Protein AF-0000000068949531 (afdb_homodimer)

InterPro domains:
  IPR007339 Inner membrane protein RclC-like [PF04224] (19-156)
  IPR007339 Inner membrane protein RclC-like [PTHR40106] (13-151)
  IPR016865 Inner membrane protein RclC [PIRSF028065] (22-157)

pLDDT: mean 91.69, std 16.54, range [30.56, 98.94]

Secondary structure (DSSP, 8-state):
---THHHHHHHHHHHHHHHHHHHHHHHHHHHHHHHHHTTSHHHHHHHHHHHHT-TTTHHHHHHHHHHHHHHHHHHHHHHHHHHHHHHTT-HHHHHHHHHHHHHHHHHHHHHHHHSTTSB-GGGTSTTSB-IIIIIHHHTHHHHHHHHHHHHHHHHHHHHHHH-/---THHHHHHHHHHHHHHHHHHHHHHHHHHHHHHHHHTTSHHHHHHHHHHHHT-TTTHHHHHHHHHHHHHHHHHHHHHHHHHHHHHHTT-HHHHHHHHHHHHHHHHHHHHHHHHSTTSB-GGGTSTTSB-IIIIIHHHTHHHHHHHHHHHHHHHHHHHHHHH-

Structure (mmCIF, N/CA/C/O backbone):
data_AF-0000000068949531-model_v1
#
loop_
_entity.id
_entity.type
_entity.pdbx_description
1 polymer 'DUF417 family protein'
#
loop_
_atom_site.group_PDB
_atom_site.id
_atom_site.type_symbol
_atom_site.label_atom_id
_atom_site.label_alt_id
_atom_site.label_comp_id
_atom_site.label_asym_id
_atom_site.label_entity_id
_atom_site.label_seq_id
_atom_site.pdbx_PDB_ins_code
_atom_site.Cartn_x
_atom_site.Cartn_y
_atom_site.Cartn_z
_atom_site.occupancy
_atom_site.B_iso_or_equiv
_atom_site.auth_seq_id
_atom_site.auth_comp_id
_atom_site.auth_asym_id
_atom_site.auth_atom_id
_atom_site.pdbx_PDB_model_num
ATOM 1 N N . MET A 1 1 ? -1.531 33.75 36.688 1 30.56 1 MET A N 1
ATOM 2 C CA . MET A 1 1 ? -2.49 33.438 35.625 1 30.56 1 MET A CA 1
ATOM 3 C C . MET A 1 1 ? -1.773 32.969 34.375 1 30.56 1 MET A C 1
ATOM 5 O O . MET A 1 1 ? -1.219 33.781 33.625 1 30.56 1 MET A O 1
ATOM 9 N N . GLN A 1 2 ? -1.019 31.828 34.406 1 44.47 2 GLN A N 1
ATOM 10 C CA . GLN A 1 2 ? -0.162 31.25 33.375 1 44.47 2 GLN A CA 1
ATOM 11 C C . GLN A 1 2 ? -0.951 30.969 32.125 1 44.47 2 GLN A C 1
ATOM 13 O O . GLN A 1 2 ? -2.082 30.484 32.188 1 44.47 2 GLN A O 1
ATOM 18 N N . PRO A 1 3 ? -0.58 31.734 31.016 1 42.66 3 PRO A N 1
ATOM 19 C CA . PRO A 1 3 ? -1.322 31.719 29.75 1 42.66 3 PRO A CA 1
ATOM 20 C C . PRO A 1 3 ? -1.583 30.297 29.25 1 42.66 3 PRO A C 1
ATOM 22 O O . PRO A 1 3 ? -0.706 29.438 29.328 1 42.66 3 PRO A O 1
ATOM 25 N N . ILE A 1 4 ? -2.807 29.781 29.25 1 45.91 4 ILE A N 1
ATOM 26 C CA . ILE A 1 4 ? -3.426 28.562 28.734 1 45.91 4 ILE A CA 1
ATOM 27 C C . ILE A 1 4 ? -3.033 28.344 27.281 1 45.91 4 ILE A C 1
ATOM 29 O O . ILE A 1 4 ? -3.385 27.328 26.688 1 45.91 4 ILE A O 1
ATOM 33 N N . THR A 1 5 ? -2.457 29.344 26.688 1 44.16 5 THR A N 1
ATOM 34 C CA . THR A 1 5 ? -2.303 29.266 25.234 1 44.16 5 THR A CA 1
ATOM 35 C C . THR A 1 5 ? -1.19 28.281 24.859 1 44.16 5 THR A C 1
ATOM 37 O O . THR A 1 5 ? -1.105 27.844 23.719 1 44.16 5 THR A O 1
ATOM 40 N N . SER A 1 6 ? -0.199 28.156 25.719 1 43.31 6 SER A N 1
ATOM 41 C CA . SER A 1 6 ? 0.976 27.438 25.234 1 43.31 6 SER A CA 1
ATOM 42 C C . SER A 1 6 ? 0.67 25.953 25.031 1 43.31 6 SER A C 1
ATOM 44 O O . SER A 1 6 ? 1.48 25.234 24.453 1 43.31 6 SER A O 1
ATOM 46 N N . PHE A 1 7 ? -0.322 25.438 25.734 1 43.09 7 PHE A N 1
ATOM 47 C CA . PHE A 1 7 ? -0.488 24 25.656 1 43.09 7 PHE A CA 1
ATOM 48 C C . PHE A 1 7 ? -1.041 23.578 24.297 1 43.09 7 PHE A C 1
ATOM 50 O O . PHE A 1 7 ? -0.776 22.484 23.828 1 43.09 7 PHE A O 1
ATOM 57 N N . ALA A 1 8 ? -1.863 24.359 23.781 1 44.59 8 ALA A N 1
ATOM 58 C CA . ALA A 1 8 ? -2.547 23.984 22.547 1 44.59 8 ALA A CA 1
ATOM 59 C C . ALA A 1 8 ? -1.573 23.938 21.375 1 44.59 8 ALA A C 1
ATOM 61 O O . ALA A 1 8 ? -1.688 23.078 20.5 1 44.59 8 ALA A O 1
ATOM 62 N N . ILE A 1 9 ? -0.585 24.797 21.312 1 45.81 9 ILE A N 1
ATOM 63 C CA . ILE A 1 9 ? 0.321 24.875 20.172 1 45.81 9 ILE A CA 1
ATOM 64 C C . ILE A 1 9 ? 1.239 23.656 20.156 1 45.81 9 ILE A C 1
ATOM 66 O O . ILE A 1 9 ? 1.486 23.062 19.109 1 45.81 9 ILE A O 1
ATOM 70 N N . THR A 1 10 ? 1.701 23.25 21.328 1 44.59 10 THR A N 1
ATOM 71 C CA . THR A 1 10 ? 2.674 22.156 21.406 1 44.59 10 THR A CA 1
ATOM 72 C C . THR A 1 10 ? 2.049 20.844 20.953 1 44.59 10 THR A C 1
ATOM 74 O O . THR A 1 10 ? 2.703 20.031 20.297 1 44.59 10 THR A O 1
ATOM 77 N N . ARG A 1 11 ? 0.743 20.641 21.312 1 44.22 11 ARG A N 1
ATOM 78 C CA . ARG A 1 11 ? 0.124 19.359 21.016 1 44.22 11 ARG A CA 1
ATOM 79 C C . ARG A 1 11 ? -0.098 19.188 19.516 1 44.22 11 ARG A C 1
ATOM 81 O O . ARG A 1 11 ? -0.082 18.062 19 1 44.22 11 ARG A O 1
ATOM 88 N N . THR A 1 12 ? -0.365 20.25 18.828 1 44.09 12 THR A N 1
ATOM 89 C CA . THR A 1 12 ? -0.547 20.219 17.391 1 44.09 12 THR A CA 1
ATOM 90 C C . THR A 1 12 ? 0.75 19.812 16.688 1 44.09 12 THR A C 1
ATOM 92 O O . THR A 1 12 ? 0.725 19.078 15.703 1 44.09 12 THR A O 1
ATOM 95 N N . SER A 1 13 ? 1.862 20.422 17.172 1 44.25 13 SER A N 1
ATOM 96 C CA . SER A 1 13 ? 3.172 20.156 16.578 1 44.25 13 SER A CA 1
ATOM 97 C C . SER A 1 13 ? 3.576 18.688 16.781 1 44.25 13 SER A C 1
ATOM 99 O O . SER A 1 13 ? 4.152 18.078 15.883 1 44.25 13 SER A O 1
ATOM 101 N N . GLU A 1 14 ? 3.32 18.188 18.016 1 44.69 14 GLU A N 1
ATOM 102 C CA . GLU A 1 14 ? 3.734 16.828 18.328 1 44.69 14 GLU A CA 1
ATOM 103 C C . GLU A 1 14 ? 2.93 15.812 17.516 1 44.69 14 GLU A C 1
ATOM 105 O O . GLU A 1 14 ? 3.461 14.773 17.109 1 44.69 14 GLU A O 1
ATOM 110 N N . ALA A 1 15 ? 1.62 16.109 17.469 1 45.94 15 ALA A N 1
ATOM 111 C CA . ALA A 1 15 ? 0.714 15.219 16.75 1 45.94 15 ALA A CA 1
ATOM 112 C C . ALA A 1 15 ? 1.06 15.156 15.273 1 45.94 15 ALA A C 1
ATOM 114 O O . ALA A 1 15 ? 1.015 14.086 14.656 1 45.94 15 ALA A O 1
ATOM 115 N N . ILE A 1 16 ? 1.338 16.391 14.57 1 48.62 16 ILE A N 1
ATOM 116 C CA . ILE A 1 16 ? 1.747 16.469 13.172 1 48.62 16 ILE A CA 1
ATOM 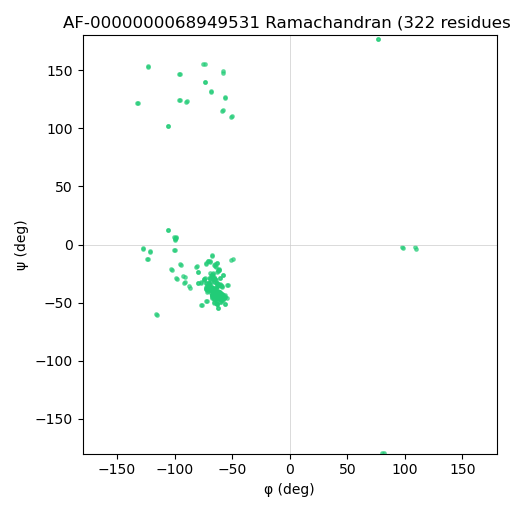117 C C . ILE A 1 16 ? 2.979 15.602 12.938 1 48.62 16 ILE A C 1
ATOM 119 O O . ILE A 1 16 ? 3.029 14.836 11.977 1 48.62 16 ILE A O 1
ATOM 123 N N . ASN A 1 17 ? 3.848 15.578 14 1 58.38 17 ASN A N 1
ATOM 124 C CA . ASN A 1 17 ? 5.113 14.859 13.914 1 58.38 17 ASN A CA 1
ATOM 125 C C . ASN A 1 17 ? 4.902 13.344 13.961 1 58.38 17 ASN A C 1
ATOM 127 O O . ASN A 1 17 ? 5.582 12.602 13.25 1 58.38 17 ASN A O 1
ATOM 131 N N . ASN A 1 18 ? 3.672 12.984 14.438 1 73.88 18 ASN A N 1
ATOM 132 C CA . ASN A 1 18 ? 3.525 11.555 14.68 1 73.88 18 ASN A CA 1
ATOM 133 C C . ASN A 1 18 ? 2.984 10.828 13.453 1 73.88 18 ASN A C 1
ATOM 135 O O . ASN A 1 18 ? 3.457 9.742 13.109 1 73.88 18 ASN A O 1
ATOM 139 N N . HIS A 1 19 ? 2.107 11.547 12.656 1 79.31 19 HIS A N 1
ATOM 140 C CA . HIS A 1 19 ? 1.538 10.844 11.508 1 79.31 19 HIS A CA 1
ATOM 141 C C . HIS A 1 19 ? 2.541 10.75 10.367 1 79.31 19 HIS A C 1
ATOM 143 O O . HIS A 1 19 ? 2.607 9.734 9.672 1 79.31 19 HIS A O 1
ATOM 149 N N . GLU A 1 20 ? 3.375 11.781 10.266 1 88.75 20 GLU A N 1
ATOM 150 C CA . GLU A 1 20 ? 4.453 11.742 9.281 1 88.75 20 GLU A CA 1
ATOM 151 C C . GLU A 1 20 ? 5.449 10.625 9.586 1 88.75 20 GLU A C 1
ATOM 153 O O . GLU A 1 20 ? 5.969 9.984 8.68 1 88.75 20 GLU A O 1
ATOM 158 N N . ALA A 1 21 ? 5.605 10.523 10.859 1 95.19 21 ALA A N 1
ATOM 159 C CA . ALA A 1 21 ? 6.535 9.477 11.273 1 95.19 21 ALA A CA 1
ATOM 160 C C . ALA A 1 21 ? 6.012 8.094 10.906 1 95.19 21 ALA A C 1
ATOM 162 O O . ALA A 1 21 ? 6.77 7.238 10.453 1 95.19 21 ALA A O 1
ATOM 163 N N . LEU A 1 22 ? 4.742 7.902 11.086 1 96.44 22 LEU A N 1
ATOM 164 C CA . LEU A 1 22 ? 4.156 6.605 10.758 1 96.44 22 LEU A CA 1
ATOM 165 C C . LEU A 1 22 ? 4.277 6.316 9.266 1 96.44 22 LEU A C 1
ATOM 167 O O . LEU A 1 22 ? 4.609 5.195 8.867 1 96.44 22 LEU A O 1
ATOM 171 N N . LEU A 1 23 ? 3.953 7.293 8.445 1 98.25 23 LEU A N 1
ATOM 172 C CA . LEU A 1 23 ? 4.078 7.121 7 1 98.25 23 LEU A CA 1
ATOM 173 C C . LEU A 1 23 ? 5.527 6.852 6.605 1 98.25 23 LEU A C 1
ATOM 175 O O . LEU A 1 23 ? 5.809 5.922 5.848 1 98.25 23 LEU A O 1
ATOM 179 N N . ARG A 1 24 ? 6.445 7.613 7.191 1 98.56 24 ARG A N 1
ATOM 180 C CA . ARG A 1 24 ? 7.859 7.5 6.848 1 98.56 24 ARG A CA 1
ATOM 181 C C . ARG A 1 24 ? 8.398 6.117 7.195 1 98.56 24 ARG A C 1
ATOM 183 O O . ARG A 1 24 ? 8.984 5.441 6.348 1 98.56 24 ARG A O 1
ATOM 190 N N . TRP A 1 25 ? 8.188 5.672 8.375 1 98.75 25 TRP A N 1
ATOM 191 C CA . TRP A 1 25 ? 8.82 4.438 8.828 1 98.75 25 TRP A CA 1
ATOM 192 C C . TRP A 1 25 ? 8.18 3.221 8.172 1 98.75 25 TRP A C 1
ATOM 194 O O . TRP A 1 25 ? 8.844 2.215 7.922 1 98.75 25 TRP A O 1
ATOM 204 N N . SER A 1 26 ? 6.844 3.281 7.895 1 98.88 26 SER A N 1
ATOM 205 C CA . SER A 1 26 ? 6.234 2.189 7.145 1 98.88 26 SER A CA 1
ATOM 206 C C . SER A 1 26 ? 6.84 2.074 5.75 1 98.88 26 SER A C 1
ATOM 208 O O . SER A 1 26 ? 7.098 0.969 5.266 1 98.88 26 SER A O 1
ATOM 210 N N . LEU A 1 27 ? 7.09 3.195 5.102 1 98.94 27 LEU A N 1
ATOM 211 C CA . LEU A 1 27 ? 7.723 3.18 3.787 1 98.94 27 LEU A CA 1
ATOM 212 C C . LEU A 1 27 ? 9.156 2.66 3.879 1 98.94 27 LEU A C 1
ATOM 214 O O . LEU A 1 27 ? 9.602 1.902 3.014 1 98.94 27 LEU A O 1
ATOM 218 N N . VAL A 1 28 ? 9.859 3.047 4.934 1 98.94 28 VAL A N 1
ATOM 219 C CA . VAL A 1 28 ? 11.227 2.574 5.125 1 98.94 28 VAL A CA 1
ATOM 220 C C . VAL A 1 28 ? 11.234 1.05 5.215 1 98.94 28 VAL A C 1
ATOM 222 O O . VAL A 1 28 ? 12.055 0.389 4.57 1 98.94 28 VAL A O 1
ATOM 225 N N . VAL A 1 29 ? 10.312 0.506 5.961 1 98.94 29 VAL A N 1
ATOM 226 C CA . VAL A 1 29 ? 10.242 -0.941 6.137 1 98.94 29 VAL A CA 1
ATOM 227 C C . VAL A 1 29 ? 9.992 -1.616 4.793 1 98.94 29 VAL A C 1
ATOM 229 O O . VAL A 1 29 ? 10.664 -2.588 4.441 1 98.94 29 VAL A O 1
ATOM 232 N N . VAL A 1 30 ? 9.078 -1.1 4.008 1 98.94 30 VAL A N 1
ATOM 233 C CA . VAL A 1 30 ? 8.719 -1.691 2.721 1 98.94 30 VAL A CA 1
ATOM 234 C C . VAL A 1 30 ? 9.914 -1.615 1.771 1 98.94 30 VAL A C 1
ATOM 236 O O . VAL A 1 30 ? 10.273 -2.607 1.131 1 98.94 30 VAL A O 1
ATOM 239 N N . PHE A 1 31 ? 10.562 -0.467 1.731 1 98.94 31 PHE A N 1
ATOM 240 C CA . PHE A 1 31 ? 11.68 -0.292 0.811 1 98.94 31 PHE A CA 1
ATOM 241 C C . PHE A 1 31 ? 12.859 -1.176 1.211 1 98.94 31 PHE A C 1
ATOM 243 O O . PHE A 1 31 ? 13.555 -1.714 0.351 1 98.94 31 PHE A O 1
ATOM 250 N N . LEU A 1 32 ? 13.109 -1.332 2.51 1 98.88 32 LEU A N 1
ATOM 251 C CA . LEU A 1 32 ? 14.195 -2.197 2.963 1 98.88 32 LEU A CA 1
ATOM 252 C C . LEU A 1 32 ? 13.93 -3.646 2.564 1 98.88 32 LEU A C 1
ATOM 254 O O . LEU A 1 32 ? 14.828 -4.32 2.045 1 98.88 32 LEU A O 1
ATOM 258 N N . TRP A 1 33 ? 12.742 -4 2.795 1 98.88 33 TRP A N 1
ATOM 259 C CA . TRP A 1 33 ? 12.414 -5.402 2.562 1 98.88 33 TRP A CA 1
ATOM 260 C C . TRP A 1 33 ? 12.359 -5.711 1.07 1 98.88 33 TRP A C 1
ATOM 262 O O . TRP A 1 33 ? 12.953 -6.691 0.611 1 98.88 33 TRP A O 1
ATOM 272 N N . PHE A 1 34 ? 11.641 -4.855 0.313 1 98.81 34 PHE A N 1
ATOM 273 C CA . PHE A 1 34 ? 11.539 -5.039 -1.131 1 98.81 34 PHE A CA 1
ATOM 274 C C . PHE A 1 34 ? 12.914 -4.914 -1.785 1 98.81 34 PHE A C 1
ATOM 276 O O . PHE A 1 34 ? 13.258 -5.699 -2.672 1 98.81 34 PHE A O 1
ATOM 283 N N . GLY A 1 35 ? 13.664 -3.939 -1.352 1 98.81 35 GLY A N 1
ATOM 284 C CA . GLY A 1 35 ? 15.008 -3.77 -1.883 1 98.81 35 GLY A CA 1
ATOM 285 C C . GLY A 1 35 ? 15.914 -4.957 -1.604 1 98.81 35 GLY A C 1
ATOM 286 O O . GLY A 1 35 ? 16.672 -5.379 -2.477 1 98.81 35 GLY A O 1
ATOM 287 N N . GLY A 1 36 ? 15.828 -5.449 -0.366 1 98.69 36 GLY A N 1
ATOM 288 C CA . GLY A 1 36 ? 16.609 -6.633 -0.03 1 98.69 36 GLY A CA 1
ATOM 289 C C . GLY A 1 36 ? 16.25 -7.84 -0.8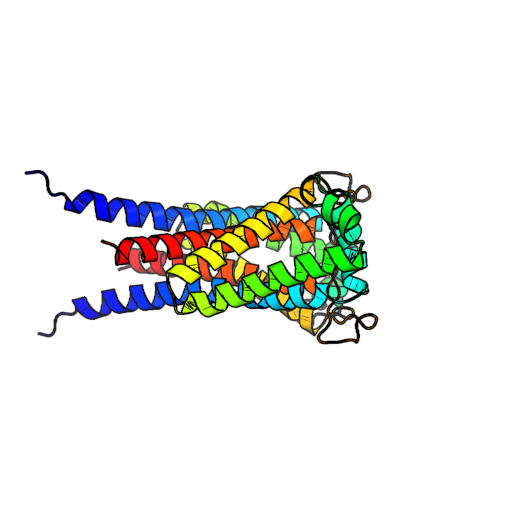75 1 98.69 36 GLY A C 1
ATOM 290 O O . GLY A 1 36 ? 17.125 -8.578 -1.325 1 98.69 36 GLY A O 1
ATOM 291 N N . MET A 1 37 ? 14.992 -8.055 -1.128 1 98.81 37 MET A N 1
ATOM 292 C CA . MET A 1 37 ? 14.531 -9.203 -1.902 1 98.81 37 MET A CA 1
ATOM 293 C C . MET A 1 37 ? 15.07 -9.156 -3.328 1 98.81 37 MET A C 1
ATOM 295 O O . MET A 1 37 ? 15.156 -10.18 -3.998 1 98.81 37 MET A O 1
ATOM 299 N N . LYS A 1 38 ? 15.43 -7.938 -3.809 1 98.75 38 LYS A N 1
ATOM 300 C CA . LYS A 1 38 ? 15.852 -7.758 -5.195 1 98.75 38 LYS A CA 1
ATOM 301 C C . LYS A 1 38 ? 17.188 -8.461 -5.457 1 98.75 38 LYS A C 1
ATOM 303 O O . LYS A 1 38 ? 17.578 -8.648 -6.609 1 98.75 38 LYS A O 1
ATOM 308 N N . PHE A 1 39 ? 17.812 -8.914 -4.422 1 98.69 39 PHE A N 1
ATOM 309 C CA . PHE A 1 39 ? 19.109 -9.555 -4.602 1 98.69 39 PHE A CA 1
ATOM 310 C C . PHE A 1 39 ? 18.969 -11.07 -4.594 1 98.69 39 PHE A C 1
ATOM 312 O O . PHE A 1 39 ? 19.969 -11.789 -4.676 1 98.69 39 PHE A O 1
ATOM 319 N N . THR A 1 40 ? 17.719 -11.586 -4.523 1 98.56 40 THR A N 1
ATOM 320 C CA . THR A 1 40 ? 17.453 -13.016 -4.633 1 98.56 40 THR A CA 1
ATOM 321 C C . THR A 1 40 ? 17.078 -13.391 -6.062 1 98.56 40 THR A C 1
ATOM 323 O O . THR A 1 40 ? 16.469 -12.594 -6.777 1 98.56 40 THR A O 1
ATOM 326 N N . GLY A 1 41 ? 17.469 -14.609 -6.492 1 98.44 41 GLY A N 1
ATOM 327 C CA . GLY A 1 41 ? 17.031 -15.117 -7.789 1 98.44 41 GLY A CA 1
ATOM 328 C C . GLY A 1 41 ? 15.523 -15.203 -7.926 1 98.44 41 GLY A C 1
ATOM 329 O O . GLY A 1 41 ? 14.977 -14.898 -8.984 1 98.44 41 GLY A O 1
ATOM 330 N N . TYR A 1 42 ? 14.906 -15.531 -6.863 1 98.56 42 TYR A N 1
ATOM 331 C CA . TYR A 1 42 ? 13.445 -15.617 -6.801 1 98.56 42 TYR A CA 1
ATOM 332 C C . TYR A 1 42 ? 12.805 -14.305 -7.219 1 98.56 42 TYR A C 1
ATOM 334 O O . TYR A 1 42 ? 11.945 -14.273 -8.102 1 98.56 42 TYR A O 1
ATOM 342 N N . GLU A 1 43 ? 13.305 -13.234 -6.555 1 98.69 43 GLU A N 1
ATOM 343 C CA . GLU A 1 43 ? 12.703 -11.93 -6.82 1 98.69 43 GLU A CA 1
ATOM 344 C C . GLU A 1 43 ? 13.094 -11.414 -8.203 1 98.69 43 GLU A C 1
ATOM 346 O O . GLU A 1 43 ? 12.266 -10.836 -8.906 1 98.69 43 GLU A O 1
ATOM 351 N N . ALA A 1 44 ? 14.312 -11.656 -8.586 1 98.75 44 ALA A N 1
ATOM 352 C CA . ALA A 1 44 ? 14.766 -11.211 -9.906 1 98.75 44 ALA A CA 1
ATOM 353 C C . ALA A 1 44 ? 13.883 -11.789 -11.008 1 98.75 44 ALA A C 1
ATOM 355 O O . ALA A 1 44 ? 13.414 -11.055 -11.883 1 98.75 44 ALA A O 1
ATOM 356 N N . HIS A 1 45 ? 13.609 -13.047 -10.922 1 98.56 45 HIS A N 1
ATOM 357 C CA . HIS A 1 45 ? 12.789 -13.68 -11.953 1 98.56 45 HIS A CA 1
ATOM 358 C C . HIS A 1 45 ? 11.32 -13.297 -11.797 1 98.56 45 HIS A C 1
ATOM 360 O O . HIS A 1 45 ? 10.586 -13.234 -12.789 1 98.56 45 HIS A O 1
ATOM 366 N N . GLY A 1 46 ? 10.938 -13.039 -10.578 1 98.12 46 GLY A N 1
ATOM 367 C CA . GLY A 1 46 ? 9.562 -12.656 -10.305 1 98.12 46 GLY A CA 1
ATOM 368 C C . GLY A 1 46 ? 9.203 -11.297 -10.867 1 98.12 46 GLY A C 1
ATOM 369 O O . GLY A 1 46 ? 8.047 -11.047 -11.234 1 98.12 46 GLY A O 1
ATOM 370 N N . ILE A 1 47 ? 10.203 -10.383 -10.914 1 98.62 47 ILE A N 1
ATOM 371 C CA . ILE A 1 47 ? 9.875 -9.023 -11.328 1 98.62 47 ILE A CA 1
ATOM 372 C C . ILE A 1 47 ? 10.25 -8.82 -12.789 1 98.62 47 ILE A C 1
ATOM 374 O O . ILE A 1 47 ? 9.953 -7.773 -13.375 1 98.62 47 ILE A O 1
ATOM 378 N N . ALA A 1 48 ? 10.859 -9.789 -13.422 1 98.69 48 ALA A N 1
ATOM 379 C CA . ALA A 1 48 ? 11.336 -9.68 -14.797 1 98.69 48 ALA A CA 1
ATOM 380 C C . ALA A 1 48 ? 10.195 -9.305 -15.742 1 98.69 48 ALA A C 1
ATOM 382 O O . ALA A 1 48 ? 10.344 -8.422 -16.594 1 98.69 48 ALA A O 1
ATOM 383 N N . PRO A 1 49 ? 9.023 -9.914 -15.617 1 98.38 49 PRO A N 1
ATOM 384 C CA . PRO A 1 49 ? 7.949 -9.547 -16.547 1 98.38 49 PRO A CA 1
ATOM 385 C C . PRO A 1 49 ? 7.523 -8.086 -16.406 1 98.38 49 PRO A C 1
ATOM 387 O O . PRO A 1 49 ? 7.109 -7.461 -17.375 1 98.38 49 PRO A O 1
ATOM 390 N N . PHE A 1 50 ? 7.57 -7.512 -15.195 1 98.69 50 PHE A N 1
ATOM 391 C CA . PHE A 1 50 ? 7.266 -6.094 -15.023 1 98.69 50 PHE A CA 1
ATOM 392 C C . PHE A 1 50 ? 8.258 -5.23 -15.781 1 98.69 50 PHE A C 1
ATOM 394 O O . PHE A 1 50 ? 7.867 -4.297 -16.484 1 98.69 50 PHE A O 1
ATOM 401 N N . ILE A 1 51 ? 9.547 -5.598 -15.609 1 98.69 51 ILE A N 1
ATOM 402 C CA . ILE A 1 51 ? 10.625 -4.82 -16.203 1 98.69 51 ILE A CA 1
ATOM 403 C C . ILE A 1 51 ? 10.578 -4.934 -17.719 1 98.69 51 ILE A C 1
ATOM 405 O O . ILE A 1 51 ? 10.633 -3.926 -18.438 1 98.69 51 ILE A O 1
ATOM 409 N N . GLU A 1 52 ? 10.352 -6.152 -18.234 1 98.44 52 GLU A N 1
ATOM 410 C CA . GLU A 1 52 ? 10.391 -6.43 -19.672 1 98.44 52 GLU A CA 1
ATOM 411 C C . GLU A 1 52 ? 9.273 -5.699 -20.406 1 98.44 52 GLU A C 1
ATOM 413 O O . GLU A 1 52 ? 9.453 -5.281 -21.547 1 98.44 52 GLU A O 1
ATOM 418 N N . ASN A 1 53 ? 8.234 -5.492 -19.766 1 98.62 53 ASN A N 1
ATOM 419 C CA . ASN A 1 53 ? 7.078 -4.891 -20.406 1 98.62 53 ASN A CA 1
ATOM 420 C C . ASN A 1 53 ? 6.988 -3.395 -20.125 1 98.62 53 ASN A C 1
ATOM 422 O O . ASN A 1 53 ? 6.012 -2.742 -20.5 1 98.62 53 ASN A O 1
ATOM 426 N N . SER A 1 54 ? 7.98 -2.852 -19.484 1 98.62 54 SER A N 1
ATOM 427 C CA . SER A 1 54 ? 7.988 -1.438 -19.125 1 98.62 54 SER A CA 1
ATOM 428 C C . SER A 1 54 ? 8.75 -0.61 -20.156 1 98.62 54 SER A C 1
ATOM 430 O O . SER A 1 54 ? 9.922 -0.873 -20.422 1 98.62 54 SER A O 1
ATOM 432 N N . PRO A 1 55 ? 8.141 0.441 -20.766 1 97.56 55 PRO A N 1
ATOM 433 C CA . PRO A 1 55 ? 8.922 1.304 -21.656 1 97.56 55 PRO A CA 1
ATOM 434 C C . PRO A 1 55 ? 10.016 2.074 -20.938 1 97.56 55 PRO A C 1
ATOM 436 O O . PRO A 1 55 ? 10.977 2.531 -21.562 1 97.56 55 PRO A O 1
ATOM 439 N N . PHE A 1 56 ? 9.922 2.158 -19.594 1 97 56 PHE A N 1
ATOM 440 C CA . PHE A 1 56 ? 10.883 2.936 -18.828 1 97 56 PHE A CA 1
ATOM 441 C C . PHE A 1 56 ? 12.039 2.059 -18.359 1 97 56 PHE A C 1
ATOM 443 O O . PHE A 1 56 ? 13.164 2.537 -18.219 1 97 56 PHE A O 1
ATOM 450 N N . MET A 1 57 ? 11.734 0.734 -18.203 1 98 57 MET A N 1
ATOM 451 C CA . MET A 1 57 ? 12.719 -0.035 -17.453 1 98 57 MET A CA 1
ATOM 452 C C . MET A 1 57 ? 13.258 -1.193 -18.281 1 98 57 MET A C 1
ATOM 454 O O . MET A 1 57 ? 14.234 -1.837 -17.906 1 98 57 MET A O 1
ATOM 458 N N . ALA A 1 58 ? 12.758 -1.452 -19.438 1 98.25 58 ALA A N 1
ATOM 459 C CA . ALA A 1 58 ? 13.109 -2.627 -20.219 1 98.25 58 ALA A CA 1
ATOM 460 C C . ALA A 1 58 ? 14.594 -2.625 -20.578 1 98.25 58 ALA A C 1
ATOM 462 O O . ALA A 1 58 ? 15.219 -3.688 -20.688 1 98.25 58 ALA A O 1
ATOM 463 N N . TRP A 1 59 ? 15.156 -1.479 -20.797 1 98.44 59 TRP A N 1
ATOM 464 C CA . TRP A 1 59 ? 16.562 -1.364 -21.188 1 98.44 59 TRP A CA 1
ATOM 465 C C . TRP A 1 59 ? 17.484 -1.931 -20.109 1 98.44 59 TRP A C 1
ATOM 467 O O . TRP A 1 59 ? 18.625 -2.285 -20.391 1 98.44 59 TRP A O 1
ATOM 477 N N . LEU A 1 60 ? 17.016 -2.023 -18.812 1 98.62 60 LEU A N 1
ATOM 478 C CA . LEU A 1 60 ? 17.844 -2.545 -17.719 1 98.62 60 LEU A CA 1
ATOM 479 C C . LEU A 1 60 ? 18.219 -4 -17.969 1 98.62 60 LEU A C 1
ATOM 481 O O . LEU A 1 60 ? 19.344 -4.406 -17.719 1 98.62 60 LEU A O 1
ATOM 485 N N . ILE A 1 61 ? 17.25 -4.773 -18.484 1 98.56 61 ILE A N 1
ATOM 486 C CA . ILE A 1 61 ? 17.516 -6.188 -18.734 1 98.56 61 ILE A CA 1
ATOM 487 C C . ILE A 1 61 ? 18.453 -6.336 -19.922 1 98.56 61 ILE A C 1
ATOM 489 O O . ILE A 1 61 ? 19.328 -7.195 -19.938 1 98.56 61 ILE A O 1
ATOM 493 N N . ASP A 1 62 ? 18.234 -5.496 -20.938 1 98.25 62 ASP A N 1
ATOM 494 C CA . ASP A 1 62 ? 19.141 -5.52 -22.094 1 98.25 62 ASP A CA 1
ATOM 495 C C . ASP A 1 62 ? 20.562 -5.211 -21.672 1 98.25 62 ASP A C 1
ATOM 497 O O . ASP A 1 62 ? 21.516 -5.82 -22.188 1 98.25 62 ASP A O 1
ATOM 501 N N . ALA A 1 63 ? 20.688 -4.363 -20.734 1 98.62 63 ALA A N 1
ATOM 502 C CA . ALA A 1 63 ? 22 -3.863 -20.344 1 98.62 63 ALA A CA 1
ATOM 503 C C . ALA A 1 63 ? 22.656 -4.781 -19.312 1 98.62 63 ALA A C 1
ATOM 505 O O . ALA A 1 63 ? 23.875 -4.992 -19.359 1 98.62 63 ALA A O 1
ATOM 506 N N . PHE A 1 64 ? 21.828 -5.371 -18.344 1 98.75 64 PHE A N 1
ATOM 507 C CA . PHE A 1 64 ? 22.453 -5.977 -17.188 1 98.75 64 PHE A CA 1
ATOM 508 C C . PHE A 1 64 ? 21.969 -7.406 -16.984 1 98.75 64 PHE A C 1
ATOM 510 O O . PHE A 1 64 ? 22.406 -8.094 -16.062 1 98.75 64 PHE A O 1
ATOM 517 N N . GLY A 1 65 ? 21 -7.914 -17.828 1 98.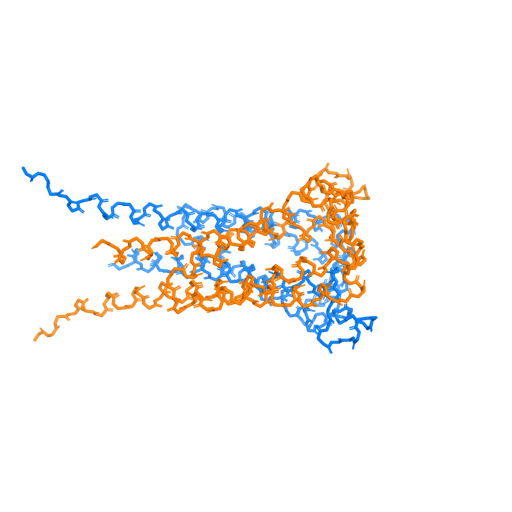69 65 GLY A N 1
ATOM 518 C CA . GLY A 1 65 ? 20.359 -9.195 -17.594 1 98.69 65 GLY A CA 1
ATOM 519 C C . GLY A 1 65 ? 19.312 -9.148 -16.484 1 98.69 65 GLY A C 1
ATOM 520 O O . GLY A 1 65 ? 19.125 -8.117 -15.844 1 98.69 65 GLY A O 1
ATOM 521 N N . VAL A 1 66 ? 18.688 -10.258 -16.297 1 98.75 66 VAL A N 1
ATOM 522 C CA . VAL A 1 66 ? 17.578 -10.336 -15.367 1 98.75 66 VAL A CA 1
ATOM 523 C C . VAL A 1 66 ? 18.078 -10.086 -13.945 1 98.75 66 VAL A C 1
ATOM 525 O O . VAL A 1 66 ? 17.531 -9.242 -13.227 1 98.75 66 VAL A O 1
ATOM 528 N N . ARG A 1 67 ? 19.109 -10.742 -13.484 1 98.62 67 ARG A N 1
ATOM 529 C CA . ARG A 1 67 ? 19.625 -10.594 -12.133 1 98.62 67 ARG A CA 1
ATOM 530 C C . ARG A 1 67 ? 20.234 -9.203 -11.93 1 98.62 67 ARG A C 1
ATOM 532 O O . ARG A 1 67 ? 20.094 -8.609 -10.859 1 98.62 67 ARG A O 1
ATOM 539 N N . GLY A 1 68 ? 20.938 -8.734 -12.961 1 98.81 68 GLY A N 1
ATOM 540 C CA . GLY A 1 68 ? 21.531 -7.406 -12.875 1 98.81 68 GLY A CA 1
ATOM 541 C C . GLY A 1 68 ? 20.5 -6.297 -12.789 1 98.81 68 GLY A C 1
ATOM 542 O O . GLY A 1 68 ? 20.656 -5.352 -12.016 1 98.81 68 GLY A O 1
ATOM 543 N N . ALA A 1 69 ? 19.484 -6.387 -13.625 1 98.88 69 ALA A N 1
ATOM 544 C CA . ALA A 1 69 ? 18.391 -5.414 -13.578 1 98.88 69 ALA A CA 1
ATOM 545 C C . ALA A 1 69 ? 17.766 -5.367 -12.188 1 98.88 69 ALA A C 1
ATOM 547 O O . ALA A 1 69 ? 17.547 -4.289 -11.633 1 98.88 69 ALA A O 1
ATOM 548 N N . SER A 1 70 ? 17.531 -6.539 -11.664 1 98.88 70 SER A N 1
ATOM 549 C CA . SER A 1 70 ? 16.953 -6.629 -10.328 1 98.88 70 SER A CA 1
ATOM 550 C C . SER A 1 70 ? 17.891 -5.996 -9.289 1 98.88 70 SER A C 1
ATOM 552 O O . SER A 1 70 ? 17.422 -5.285 -8.391 1 98.88 70 SER A O 1
ATOM 554 N N . ALA A 1 71 ? 19.172 -6.215 -9.391 1 98.88 71 ALA A N 1
ATOM 555 C CA . ALA A 1 71 ? 20.156 -5.656 -8.453 1 98.88 71 ALA A CA 1
ATOM 556 C C . ALA A 1 71 ? 20.172 -4.133 -8.523 1 98.88 71 ALA A C 1
ATOM 558 O O . ALA A 1 71 ? 20.312 -3.461 -7.5 1 98.88 71 ALA A O 1
ATOM 559 N N . VAL A 1 72 ? 20.109 -3.604 -9.742 1 98.88 72 VAL A N 1
ATOM 560 C CA . VAL A 1 72 ? 20.062 -2.156 -9.914 1 98.88 72 VAL A CA 1
ATOM 561 C C . VAL A 1 72 ? 18.859 -1.58 -9.18 1 98.88 72 VAL A C 1
ATOM 563 O O . VAL A 1 72 ? 18.969 -0.597 -8.445 1 98.88 72 VAL A O 1
ATOM 566 N N . ILE A 1 73 ? 17.703 -2.16 -9.359 1 98.88 73 ILE A N 1
ATOM 567 C CA . ILE A 1 73 ? 16.484 -1.723 -8.695 1 98.88 73 ILE A CA 1
ATOM 568 C C . ILE A 1 73 ? 16.641 -1.879 -7.184 1 98.88 73 ILE A C 1
ATOM 570 O O . ILE A 1 73 ? 16.219 -1.008 -6.418 1 98.88 73 ILE A O 1
ATOM 574 N N . GLY A 1 74 ? 17.234 -3.002 -6.762 1 98.88 74 GLY A N 1
ATOM 575 C CA . GLY A 1 74 ? 17.516 -3.205 -5.348 1 98.88 74 GLY A CA 1
ATOM 576 C C . GLY A 1 74 ? 18.328 -2.09 -4.734 1 98.88 74 GLY A C 1
ATOM 577 O O . GLY A 1 74 ? 18.016 -1.592 -3.654 1 98.88 74 GLY A O 1
ATOM 578 N N . VAL A 1 75 ? 19.359 -1.7 -5.414 1 98.94 75 VAL A N 1
ATOM 579 C CA . VAL A 1 75 ? 20.219 -0.617 -4.938 1 98.94 75 VAL A CA 1
ATOM 580 C C . VAL A 1 75 ? 19.406 0.673 -4.832 1 98.94 75 VAL A C 1
ATOM 582 O O . VAL A 1 75 ? 19.531 1.415 -3.855 1 98.94 75 VAL A O 1
ATOM 585 N N . LEU A 1 76 ? 18.609 0.932 -5.82 1 98.81 76 LEU A N 1
ATOM 586 C CA . LEU A 1 76 ? 17.797 2.137 -5.809 1 98.81 76 LEU A CA 1
ATOM 587 C C . LEU A 1 76 ? 16.828 2.119 -4.629 1 98.81 76 LEU A C 1
ATOM 589 O O . LEU A 1 76 ? 16.688 3.119 -3.92 1 98.81 76 LEU A O 1
ATOM 593 N N . GLU A 1 77 ? 16.172 0.989 -4.41 1 98.94 77 GLU A N 1
ATOM 594 C CA . GLU A 1 77 ? 15.188 0.897 -3.342 1 98.94 77 GLU A CA 1
ATOM 595 C C . GLU A 1 77 ? 15.844 0.948 -1.968 1 98.94 77 GLU A C 1
ATOM 597 O O . GLU A 1 77 ? 15.336 1.597 -1.052 1 98.94 77 GLU A O 1
ATOM 602 N N . LEU A 1 78 ? 16.984 0.315 -1.817 1 98.94 78 LEU A N 1
ATOM 603 C CA . LEU A 1 78 ? 17.703 0.389 -0.547 1 98.94 78 LEU A CA 1
ATOM 604 C C . LEU A 1 78 ? 18.234 1.796 -0.305 1 98.94 78 LEU A C 1
ATOM 606 O O . LEU A 1 78 ? 18.234 2.273 0.832 1 98.94 78 LEU A O 1
ATOM 610 N N . SER A 1 79 ? 18.688 2.465 -1.321 1 98.94 79 SER A N 1
ATOM 611 C CA . SER A 1 79 ? 19.109 3.857 -1.203 1 98.94 79 SER A CA 1
ATOM 612 C C . SER A 1 79 ? 17.953 4.746 -0.768 1 98.94 79 SER A C 1
ATOM 614 O O . SER A 1 79 ? 18.141 5.664 0.035 1 98.94 79 SER A O 1
ATOM 616 N N . THR A 1 80 ? 16.781 4.48 -1.338 1 98.94 80 THR A N 1
ATOM 617 C CA . THR A 1 80 ? 15.602 5.223 -0.934 1 98.94 80 THR A CA 1
ATOM 618 C C . THR A 1 80 ? 15.312 5.016 0.55 1 98.94 80 THR A C 1
ATOM 620 O O . THR A 1 80 ? 15.031 5.977 1.273 1 98.94 80 THR A O 1
ATOM 623 N N . ALA A 1 81 ? 15.406 3.736 1.026 1 98.94 81 ALA A N 1
ATOM 624 C CA . ALA A 1 81 ? 15.195 3.438 2.439 1 98.94 81 ALA A CA 1
ATOM 625 C C . ALA A 1 81 ? 16.172 4.207 3.318 1 98.94 81 ALA A C 1
ATOM 627 O O . ALA A 1 81 ? 15.781 4.793 4.332 1 98.94 81 ALA A O 1
ATOM 628 N N . VAL A 1 82 ? 17.406 4.246 2.912 1 98.88 82 VAL A N 1
ATOM 629 C CA . VAL A 1 82 ? 18.438 4.938 3.666 1 98.88 82 VAL A CA 1
ATOM 630 C C . VAL A 1 82 ? 18.156 6.438 3.676 1 98.88 82 VAL A C 1
ATOM 632 O O . VAL A 1 82 ? 18.234 7.082 4.723 1 98.88 82 VAL A O 1
ATOM 635 N N . THR A 1 83 ? 17.797 6.973 2.531 1 98.81 83 THR A N 1
ATOM 636 C CA . THR A 1 83 ? 17.547 8.406 2.422 1 98.81 83 THR A CA 1
ATOM 637 C C . THR A 1 83 ? 16.312 8.805 3.225 1 98.81 83 THR A C 1
ATOM 639 O O . THR A 1 83 ? 16.297 9.859 3.867 1 98.81 83 THR A O 1
ATOM 642 N N . LEU A 1 84 ? 15.289 8 3.178 1 98.81 84 LEU A N 1
ATOM 643 C CA . LEU A 1 84 ? 14.117 8.258 4 1 98.81 84 LEU A CA 1
ATOM 644 C C . LEU A 1 84 ? 14.469 8.219 5.484 1 98.81 84 LEU A C 1
ATOM 646 O O . LEU A 1 84 ? 13.977 9.031 6.266 1 98.81 84 LEU A O 1
ATOM 650 N N . THR A 1 85 ? 15.32 7.234 5.871 1 98.69 85 THR A N 1
ATOM 651 C CA . THR A 1 85 ? 15.734 7.098 7.262 1 98.69 85 THR A CA 1
ATOM 652 C C . THR A 1 85 ? 16.531 8.32 7.711 1 98.69 85 THR A C 1
ATOM 654 O O . THR A 1 85 ? 16.203 8.938 8.727 1 98.69 85 THR A O 1
ATOM 657 N N . VAL A 1 86 ? 17.516 8.703 6.973 1 98.38 86 VAL A N 1
ATOM 658 C CA . VAL A 1 86 ? 18.359 9.852 7.301 1 98.38 86 VAL A CA 1
ATOM 659 C C . VAL A 1 86 ? 17.531 11.133 7.238 1 98.38 86 VAL A C 1
ATOM 661 O O . VAL A 1 86 ? 17.75 12.062 8.023 1 98.38 86 VAL A O 1
ATOM 664 N N . GLY A 1 87 ? 16.547 11.141 6.332 1 97.06 87 GLY A N 1
ATOM 665 C CA . GLY A 1 87 ? 15.68 12.289 6.145 1 97.06 87 GLY A CA 1
ATOM 666 C C . GLY A 1 87 ? 14.828 12.602 7.363 1 97.06 87 GLY A C 1
ATOM 667 O O . GLY A 1 87 ? 14.297 13.703 7.492 1 97.06 87 GLY A O 1
ATOM 668 N N . ALA A 1 88 ? 14.68 11.617 8.227 1 95.88 88 ALA A N 1
ATOM 669 C CA . ALA A 1 88 ? 13.961 11.867 9.469 1 95.88 88 ALA A CA 1
ATOM 670 C C . ALA A 1 88 ? 14.68 12.906 10.32 1 95.88 88 ALA A C 1
ATOM 672 O O . ALA A 1 88 ? 14.062 13.555 11.172 1 95.88 88 ALA A O 1
ATOM 673 N N . PHE A 1 89 ? 15.953 13.172 10.008 1 95 89 PHE A N 1
ATOM 674 C CA . PHE A 1 89 ? 16.766 14.031 10.875 1 95 89 PHE A CA 1
ATOM 675 C C . PHE A 1 89 ? 17.328 15.211 10.094 1 95 89 PHE A C 1
ATOM 677 O O . PHE A 1 89 ? 17.891 16.141 10.68 1 95 89 PHE A O 1
ATOM 684 N N . HIS A 1 90 ? 17.234 15.164 8.82 1 94.44 90 HIS A N 1
ATOM 685 C CA . HIS A 1 90 ? 17.766 16.219 7.961 1 94.44 90 HIS A CA 1
ATOM 686 C C . HIS A 1 90 ? 16.734 16.641 6.91 1 94.44 90 HIS A C 1
ATOM 688 O O . HIS A 1 90 ? 16.391 15.852 6.027 1 94.44 90 HIS A O 1
ATOM 694 N N . ARG A 1 91 ? 16.375 17.828 6.883 1 91.75 91 ARG A N 1
ATOM 695 C CA . ARG A 1 91 ? 15.273 18.328 6.066 1 91.75 91 ARG A CA 1
ATOM 696 C C . ARG A 1 91 ? 15.57 18.156 4.582 1 91.75 91 ARG A C 1
ATOM 698 O O . ARG A 1 91 ? 14.695 17.766 3.811 1 91.75 91 ARG A O 1
ATOM 705 N N . GLY A 1 92 ? 16.781 18.5 4.172 1 93.62 92 GLY A N 1
ATOM 706 C CA . GLY A 1 92 ? 17.141 18.359 2.77 1 93.62 92 GLY A CA 1
ATOM 707 C C . GLY A 1 92 ? 17.109 16.922 2.299 1 93.62 92 GLY A C 1
ATOM 708 O O . GLY A 1 92 ? 16.641 16.625 1.197 1 93.62 92 GLY A O 1
ATOM 709 N N . VAL A 1 93 ? 17.594 16.062 3.096 1 97.5 93 VAL A N 1
ATOM 710 C CA . VAL A 1 93 ? 17.641 14.633 2.771 1 97.5 93 VAL A CA 1
ATOM 711 C C . VAL A 1 93 ? 16.219 14.062 2.77 1 97.5 93 VAL A C 1
ATOM 713 O O . VAL A 1 93 ? 15.922 13.141 2.006 1 97.5 93 VAL A O 1
ATOM 716 N N . SER A 1 94 ? 15.383 14.688 3.588 1 97.31 94 SER A N 1
ATOM 717 C CA . SER A 1 94 ? 13.984 14.258 3.633 1 97.31 94 SER A CA 1
ATOM 718 C C . SER A 1 94 ? 13.297 14.484 2.291 1 97.31 94 SER A C 1
ATOM 720 O O . SER A 1 94 ? 12.523 13.641 1.835 1 97.31 94 SER A O 1
ATOM 722 N N . VAL A 1 95 ? 13.586 15.594 1.688 1 98.12 95 VAL A N 1
ATOM 723 C CA . VAL A 1 95 ? 13.008 15.906 0.387 1 98.12 95 VAL A CA 1
ATOM 724 C C . VAL A 1 95 ? 13.469 14.883 -0.646 1 98.12 95 VAL A C 1
ATOM 726 O O . VAL A 1 95 ? 12.664 14.359 -1.416 1 98.12 95 VAL A O 1
ATOM 729 N N . LEU A 1 96 ? 14.742 14.586 -0.595 1 98.69 96 LEU A N 1
ATOM 730 C CA . LEU A 1 96 ? 15.305 13.641 -1.556 1 98.69 96 LEU A CA 1
ATOM 731 C C . LEU A 1 96 ? 14.688 12.258 -1.387 1 98.69 96 LEU A C 1
ATOM 733 O O . LEU A 1 96 ? 14.273 11.633 -2.365 1 98.69 96 LEU A O 1
ATOM 737 N N . GLY A 1 97 ? 14.609 11.75 -0.171 1 98.75 97 GLY A N 1
ATOM 738 C CA . GLY A 1 97 ? 14.039 10.438 0.092 1 98.75 97 GLY A CA 1
ATOM 739 C C . GLY A 1 97 ? 12.586 10.32 -0.32 1 98.75 97 GLY A C 1
ATOM 740 O O . GLY A 1 97 ? 12.188 9.336 -0.94 1 98.75 97 GLY A O 1
ATOM 741 N N . ALA A 1 98 ? 11.867 11.336 0.011 1 98.69 98 ALA A N 1
ATOM 742 C CA . ALA A 1 98 ? 10.453 11.328 -0.348 1 98.69 98 ALA A CA 1
ATOM 743 C C . ALA A 1 98 ? 10.273 11.398 -1.861 1 98.69 98 ALA A C 1
ATOM 745 O O . ALA A 1 98 ? 9.375 10.75 -2.416 1 98.69 98 ALA A O 1
ATOM 746 N N . ALA A 1 99 ? 11.109 12.164 -2.553 1 98.88 99 ALA A N 1
ATOM 747 C CA . ALA A 1 99 ? 11.047 12.258 -4.008 1 98.88 99 ALA A CA 1
ATOM 748 C C . ALA A 1 99 ? 11.383 10.922 -4.66 1 98.88 99 ALA A C 1
ATOM 750 O O . ALA A 1 99 ? 10.742 10.516 -5.629 1 98.88 99 ALA A O 1
ATOM 751 N N . MET A 1 100 ? 12.375 10.25 -4.145 1 98.94 100 MET A N 1
ATOM 752 C CA . MET A 1 100 ? 12.75 8.93 -4.652 1 98.94 100 MET A CA 1
ATOM 753 C C . MET A 1 100 ? 11.617 7.934 -4.469 1 98.94 100 MET A C 1
ATOM 755 O O . MET A 1 100 ? 11.328 7.133 -5.359 1 98.94 100 MET A O 1
ATOM 759 N N . SER A 1 101 ? 11.016 8.016 -3.303 1 98.94 101 SER A N 1
ATOM 760 C CA . SER A 1 101 ? 9.867 7.16 -3.029 1 98.94 101 SER A CA 1
ATOM 761 C C . SER A 1 101 ? 8.727 7.434 -4.004 1 98.94 101 SER A C 1
ATOM 763 O O . SER A 1 101 ? 8.125 6.5 -4.547 1 98.94 101 SER A O 1
ATOM 765 N N . CYS A 1 102 ? 8.453 8.672 -4.262 1 98.88 102 CYS A N 1
ATOM 766 C CA . CYS A 1 102 ? 7.422 9.047 -5.223 1 98.88 102 CYS A CA 1
ATOM 767 C C . CYS A 1 102 ? 7.754 8.508 -6.613 1 98.88 102 CYS A C 1
ATOM 769 O O . CYS A 1 102 ? 6.887 7.957 -7.293 1 98.88 102 CYS A O 1
ATOM 771 N N . ALA A 1 103 ? 8.969 8.68 -7.023 1 98.88 103 ALA A N 1
ATOM 772 C CA . ALA A 1 103 ? 9.383 8.219 -8.344 1 98.88 103 ALA A CA 1
ATOM 773 C C . ALA A 1 103 ? 9.203 6.707 -8.477 1 98.88 103 ALA A C 1
ATOM 775 O O . ALA A 1 103 ? 8.719 6.223 -9.5 1 98.88 103 ALA A O 1
ATOM 776 N N . THR A 1 104 ? 9.57 5.984 -7.449 1 98.81 104 THR A N 1
ATOM 777 C CA . THR A 1 104 ? 9.453 4.531 -7.473 1 98.81 104 THR A CA 1
ATOM 778 C C . THR A 1 104 ? 8.008 4.105 -7.672 1 98.81 104 THR A C 1
ATOM 780 O O . THR A 1 104 ? 7.703 3.311 -8.562 1 98.81 104 THR A O 1
ATOM 783 N N . TYR A 1 105 ? 7.117 4.664 -6.902 1 98.88 105 TYR A N 1
ATOM 784 C CA . TYR A 1 105 ? 5.746 4.172 -6.945 1 98.88 105 TYR A CA 1
ATOM 785 C C . TYR A 1 105 ? 4.996 4.738 -8.141 1 98.88 105 TYR A C 1
ATOM 787 O O . TYR A 1 105 ? 4.043 4.125 -8.633 1 98.88 105 TYR A O 1
ATOM 795 N N . ALA A 1 106 ? 5.453 5.922 -8.68 1 98.75 106 ALA A N 1
ATOM 796 C CA . ALA A 1 106 ? 4.93 6.371 -9.969 1 98.75 106 ALA A CA 1
ATOM 797 C C . ALA A 1 106 ? 5.289 5.391 -11.078 1 98.75 106 ALA A C 1
ATOM 799 O O . ALA A 1 106 ? 4.445 5.047 -11.906 1 98.75 106 ALA A O 1
ATOM 800 N N . ILE A 1 107 ? 6.48 4.953 -11.023 1 98.62 107 ILE A N 1
ATOM 801 C CA . ILE A 1 107 ? 6.941 4 -12.031 1 98.62 107 ILE A CA 1
ATOM 802 C C . ILE A 1 107 ? 6.199 2.678 -11.867 1 98.62 107 ILE A C 1
ATOM 804 O O . ILE A 1 107 ? 5.738 2.094 -12.852 1 98.62 107 ILE A O 1
ATOM 808 N N . THR A 1 108 ? 6.039 2.143 -10.625 1 98.62 108 THR A N 1
ATOM 809 C CA . THR A 1 108 ? 5.391 0.849 -10.445 1 98.62 108 THR A CA 1
ATOM 810 C C . THR A 1 108 ? 3.932 0.911 -10.883 1 98.62 108 THR A C 1
ATOM 812 O O . THR A 1 108 ? 3.387 -0.074 -11.391 1 98.62 108 THR A O 1
ATOM 815 N N . LEU A 1 109 ? 3.338 2.0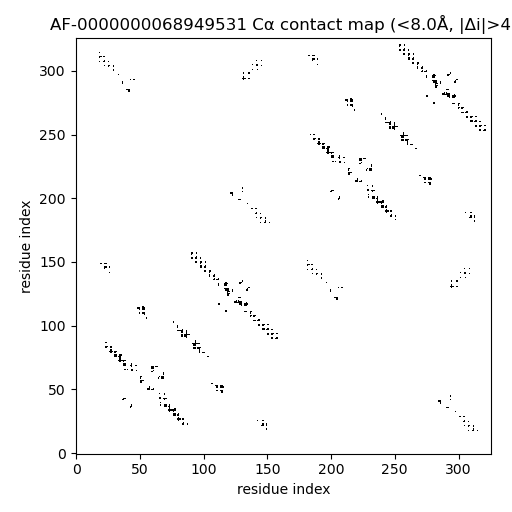74 -10.742 1 98.81 109 LEU A N 1
ATOM 816 C CA . LEU A 1 109 ? 1.95 2.211 -11.172 1 98.81 109 LEU A CA 1
ATOM 817 C C . LEU A 1 109 ? 1.836 2.113 -12.688 1 98.81 109 LEU A C 1
ATOM 819 O O . LEU A 1 109 ? 0.784 1.738 -13.211 1 98.81 109 LEU A O 1
ATOM 823 N N . THR A 1 110 ? 2.91 2.453 -13.43 1 98.75 110 THR A N 1
ATOM 824 C CA . THR A 1 110 ? 2.863 2.289 -14.875 1 98.75 110 THR A CA 1
ATOM 825 C C . THR A 1 110 ? 2.771 0.813 -15.25 1 98.75 110 THR A C 1
ATOM 827 O O . THR A 1 110 ? 2.275 0.469 -16.328 1 98.75 110 THR A O 1
ATOM 830 N N . PHE A 1 111 ? 3.33 -0.064 -14.359 1 98.75 111 PHE A N 1
ATOM 831 C CA . PHE A 1 111 ? 3.246 -1.495 -14.625 1 98.75 111 PHE A CA 1
ATOM 832 C C . PHE A 1 111 ? 1.794 -1.951 -14.688 1 98.75 111 PHE A C 1
ATOM 834 O O . PHE A 1 111 ? 1.48 -2.957 -15.328 1 98.75 111 PHE A O 1
ATOM 841 N N . PHE A 1 112 ? 0.885 -1.257 -13.961 1 98.62 112 PHE A N 1
ATOM 842 C CA . PHE A 1 112 ? -0.533 -1.598 -13.961 1 98.62 112 PHE A CA 1
ATOM 843 C C . PHE A 1 112 ? -1.105 -1.549 -15.367 1 98.62 112 PHE A C 1
ATOM 845 O O . PHE A 1 112 ? -2.021 -2.303 -15.703 1 98.62 112 PHE A O 1
ATOM 852 N N . VAL A 1 113 ? -0.499 -0.754 -16.219 1 98.06 113 VAL A N 1
ATOM 853 C CA . VAL A 1 113 ? -0.983 -0.553 -17.578 1 98.06 113 VAL A CA 1
ATOM 854 C C . VAL A 1 113 ? -0.19 -1.43 -18.547 1 98.06 113 VAL A C 1
ATOM 856 O O . VAL A 1 113 ? -0.746 -1.963 -19.5 1 98.06 113 VAL A O 1
ATOM 859 N N . THR A 1 114 ? 1.067 -1.722 -18.219 1 98.5 114 THR A N 1
ATOM 860 C CA . THR A 1 114 ? 1.958 -2.279 -19.234 1 98.5 114 THR A CA 1
ATOM 861 C C . THR A 1 114 ? 2.123 -3.783 -19.031 1 98.5 114 THR A C 1
ATOM 863 O O . THR A 1 114 ? 2.523 -4.492 -19.953 1 98.5 114 THR A O 1
ATOM 866 N N . THR A 1 115 ? 1.863 -4.27 -17.859 1 98.38 115 THR A N 1
ATOM 867 C CA . THR A 1 115 ? 2.184 -5.66 -17.547 1 98.38 115 THR A CA 1
ATOM 868 C C . THR A 1 115 ? 1.005 -6.57 -17.891 1 98.38 115 THR A C 1
ATOM 870 O O . THR A 1 115 ? -0.112 -6.348 -17.406 1 98.38 115 THR A O 1
ATOM 873 N N . PRO A 1 116 ? 1.2 -7.555 -18.734 1 98.06 116 PRO A N 1
ATOM 874 C CA . PRO A 1 116 ? 0.138 -8.539 -18.953 1 98.06 116 PRO A CA 1
ATOM 875 C C . PRO A 1 116 ? -0.276 -9.25 -17.656 1 98.06 116 PRO A C 1
ATOM 877 O O . PRO A 1 116 ? 0.554 -9.461 -16.766 1 98.06 116 PRO A O 1
ATOM 880 N N . GLY A 1 117 ? -1.528 -9.625 -17.531 1 98.06 117 GLY A N 1
ATOM 881 C CA . GLY A 1 117 ? -1.987 -10.406 -16.406 1 98.06 117 GLY A CA 1
ATOM 882 C C . GLY A 1 117 ? -2.641 -9.562 -15.32 1 98.06 117 GLY A C 1
ATOM 883 O O . GLY A 1 117 ? -3.162 -10.102 -14.336 1 98.06 117 GLY A O 1
ATOM 884 N N . VAL A 1 118 ? -2.646 -8.227 -15.531 1 98.62 118 VAL A N 1
ATOM 885 C CA . VAL A 1 118 ? -3.326 -7.355 -14.578 1 98.62 118 VAL A CA 1
ATOM 886 C C . VAL A 1 118 ? -4.828 -7.621 -14.609 1 98.62 118 VAL A C 1
ATOM 888 O O . VAL A 1 118 ? -5.449 -7.832 -13.57 1 98.62 118 VAL A O 1
ATOM 891 N N . ALA A 1 119 ? -5.359 -7.68 -15.789 1 98.38 119 ALA A N 1
ATOM 892 C CA . ALA A 1 119 ? -6.762 -8.055 -15.938 1 98.38 119 ALA A CA 1
ATOM 893 C C . ALA A 1 119 ? -6.961 -9.547 -15.703 1 98.38 119 ALA A C 1
ATOM 895 O O . ALA A 1 119 ? -6.133 -10.359 -16.109 1 98.38 119 ALA A O 1
ATOM 896 N N . GLU A 1 120 ? -8.031 -9.859 -15.039 1 98.25 120 GLU A N 1
ATOM 897 C CA . GLU A 1 120 ? -8.305 -11.258 -14.727 1 98.25 120 GLU A CA 1
ATOM 898 C C . GLU A 1 120 ? -9.43 -11.812 -15.602 1 98.25 120 GLU A C 1
ATOM 900 O O . GLU A 1 120 ? -10.609 -11.664 -15.281 1 98.25 120 GLU A O 1
ATOM 905 N N . PRO A 1 121 ? -9.094 -12.602 -16.656 1 97.69 121 PRO A N 1
ATOM 906 C CA . PRO A 1 121 ? -10.117 -13.07 -17.594 1 97.69 121 PRO A CA 1
ATOM 907 C C . PRO A 1 121 ? -11.156 -13.969 -16.953 1 97.69 121 PRO A C 1
ATOM 909 O O . PRO A 1 121 ? -12.328 -13.938 -17.312 1 97.69 121 PRO A O 1
ATOM 912 N N . THR A 1 122 ? -10.758 -14.773 -15.953 1 97.38 122 THR A N 1
ATOM 913 C CA . THR A 1 122 ? -11.68 -15.719 -15.336 1 97.38 122 THR A CA 1
ATOM 914 C C . THR A 1 122 ? -12.727 -14.992 -14.492 1 97.38 122 THR A C 1
ATOM 916 O O . THR A 1 122 ? -13.734 -15.578 -14.109 1 97.38 122 THR A O 1
ATOM 919 N N . ALA A 1 123 ? -12.453 -13.734 -14.227 1 97.69 123 ALA A N 1
ATOM 920 C CA . ALA A 1 123 ? -13.406 -12.906 -13.5 1 97.69 123 ALA A CA 1
ATOM 921 C C . ALA A 1 123 ? -14.102 -11.922 -14.438 1 97.69 123 ALA A C 1
ATOM 923 O O . ALA A 1 123 ? -14.664 -10.922 -13.984 1 97.69 123 ALA A O 1
ATOM 924 N N . GLY A 1 124 ? -14 -12.055 -15.742 1 96.62 124 GLY A N 1
ATOM 925 C CA . GLY A 1 124 ? -14.688 -11.219 -16.719 1 96.62 124 GLY A CA 1
ATOM 926 C C . GLY A 1 124 ? -13.758 -10.281 -17.469 1 96.62 124 GLY A C 1
ATOM 927 O O . GLY A 1 124 ? -14.188 -9.562 -18.375 1 96.62 124 GLY A O 1
ATOM 928 N N . GLY A 1 125 ? -12.578 -10.289 -17.109 1 96.44 125 GLY A N 1
ATOM 929 C CA . GLY A 1 125 ? -11.648 -9.344 -17.719 1 96.44 125 GLY A CA 1
ATOM 930 C C . GLY A 1 125 ? -11.711 -7.961 -17.094 1 96.44 125 GLY A C 1
ATOM 931 O O . GLY A 1 125 ? -12.492 -7.73 -16.172 1 96.44 125 GLY A O 1
ATOM 932 N N . PHE A 1 126 ? -10.938 -7.082 -17.578 1 96.31 126 PHE A N 1
ATOM 933 C CA . PHE A 1 126 ? -10.93 -5.73 -17.031 1 96.31 126 PHE A CA 1
ATOM 934 C C . PHE A 1 126 ? -12.328 -5.129 -17.078 1 96.31 126 PHE A C 1
ATOM 936 O O . PHE A 1 126 ? -13.023 -5.227 -18.094 1 96.31 126 PHE A O 1
ATOM 943 N N . PRO A 1 127 ? -12.773 -4.625 -15.766 1 97.56 127 PRO A N 1
ATOM 944 C CA . PRO A 1 127 ? -12 -4.031 -14.68 1 97.56 127 PRO A CA 1
ATOM 945 C C . PRO A 1 127 ? -11.688 -5.023 -13.562 1 97.56 127 PRO A C 1
ATOM 947 O O . PRO A 1 127 ? -11.055 -4.66 -12.562 1 97.56 127 PRO A O 1
ATOM 950 N N . ALA A 1 128 ? -12.016 -6.281 -13.719 1 98.62 128 ALA A N 1
ATOM 951 C CA . ALA A 1 128 ? -11.539 -7.277 -12.766 1 98.62 128 ALA A CA 1
ATOM 952 C C . ALA A 1 128 ? -10.031 -7.465 -12.875 1 98.62 128 ALA A C 1
ATOM 954 O O . ALA A 1 128 ? -9.492 -7.629 -13.977 1 98.62 128 ALA A O 1
ATOM 955 N N . ILE A 1 129 ? -9.375 -7.43 -11.703 1 98.69 129 ILE A N 1
ATOM 956 C CA . ILE A 1 129 ? -7.922 -7.5 -11.75 1 98.69 129 ILE A CA 1
ATOM 957 C C . ILE A 1 129 ? -7.434 -8.688 -10.922 1 98.69 129 ILE A C 1
ATOM 959 O O . ILE A 1 129 ? -8.102 -9.117 -9.984 1 98.69 129 ILE A O 1
ATOM 963 N N . SER A 1 130 ? -6.254 -9.219 -11.289 1 98.62 130 SER A N 1
ATOM 964 C CA . SER A 1 130 ? -5.633 -10.352 -10.602 1 98.62 130 SER A CA 1
ATOM 965 C C . SER A 1 130 ? -5.031 -9.922 -9.273 1 98.62 130 SER A C 1
ATOM 967 O O . SER A 1 130 ? -4.719 -8.75 -9.07 1 98.62 130 SER A O 1
ATOM 969 N N . ALA A 1 131 ? -4.902 -10.844 -8.367 1 97.5 131 ALA A N 1
ATOM 970 C CA . ALA A 1 131 ? -4.332 -10.539 -7.059 1 97.5 131 ALA A CA 1
ATOM 971 C C . ALA A 1 131 ? -2.814 -10.391 -7.141 1 97.5 131 ALA A C 1
ATOM 973 O O . ALA A 1 131 ? -2.262 -9.352 -6.77 1 97.5 131 ALA A O 1
AT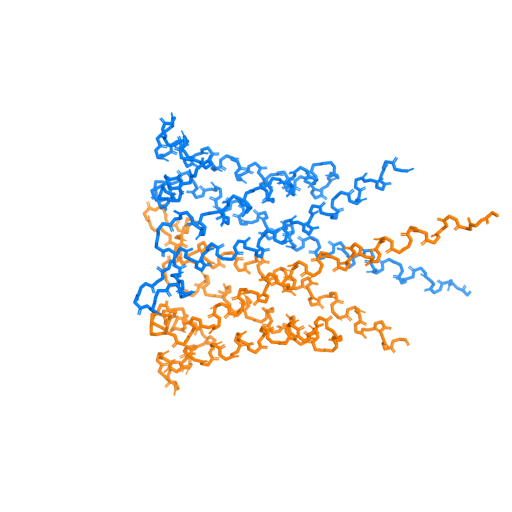OM 974 N N . PRO A 1 132 ? -2.135 -11.391 -7.723 1 96.69 132 PRO A N 1
ATOM 975 C CA . PRO A 1 132 ? -0.673 -11.359 -7.648 1 96.69 132 PRO A CA 1
ATOM 976 C C . PRO A 1 132 ? -0.063 -10.195 -8.43 1 96.69 132 PRO A C 1
ATOM 978 O O . PRO A 1 132 ? 1.043 -9.75 -8.109 1 96.69 132 PRO A O 1
ATOM 981 N N . ILE A 1 133 ? -0.794 -9.68 -9.469 1 98.19 133 ILE A N 1
ATOM 982 C CA . ILE A 1 133 ? -0.226 -8.602 -10.266 1 98.19 133 ILE A CA 1
ATOM 983 C C . ILE A 1 133 ? -1.069 -7.336 -10.094 1 98.19 133 ILE A C 1
ATOM 985 O O . ILE A 1 133 ? -0.599 -6.336 -9.555 1 98.19 133 ILE A O 1
ATOM 989 N N . GLY A 1 134 ? -2.373 -7.426 -10.477 1 98.62 134 GLY A N 1
ATOM 990 C CA . GLY A 1 134 ? -3.232 -6.25 -10.508 1 98.62 134 GLY A CA 1
ATOM 991 C C . GLY A 1 134 ? -3.422 -5.617 -9.141 1 98.62 134 GLY A C 1
ATOM 992 O O . GLY A 1 134 ? -3.174 -4.426 -8.961 1 98.62 134 GLY A O 1
ATOM 993 N N . GLN A 1 135 ? -3.873 -6.395 -8.141 1 98.69 135 GLN A N 1
ATOM 994 C CA . GLN A 1 135 ? -4.125 -5.867 -6.809 1 98.69 135 GLN A CA 1
ATOM 995 C C . GLN A 1 135 ? -2.822 -5.504 -6.102 1 98.69 135 GLN A C 1
ATOM 997 O O . GLN A 1 135 ? -2.764 -4.523 -5.355 1 98.69 135 GLN A O 1
ATOM 1002 N N . PHE A 1 136 ? -1.763 -6.293 -6.398 1 98.81 136 PHE A N 1
ATOM 1003 C CA . PHE A 1 136 ? -0.428 -5.988 -5.898 1 98.81 136 PHE A CA 1
ATOM 1004 C C . PHE A 1 136 ? 0.013 -4.598 -6.34 1 98.81 136 PHE A C 1
ATOM 1006 O O . PHE A 1 136 ? 0.496 -3.807 -5.527 1 98.81 136 PHE A O 1
ATOM 1013 N N . LEU A 1 137 ? -0.201 -4.215 -7.582 1 98.88 137 LEU A N 1
ATOM 1014 C CA . LEU A 1 137 ? 0.227 -2.938 -8.141 1 98.88 137 LEU A CA 1
ATOM 1015 C C . LEU A 1 137 ? -0.729 -1.82 -7.734 1 98.88 137 LEU A C 1
ATOM 1017 O O . LEU A 1 137 ? -0.308 -0.677 -7.543 1 98.88 137 LEU A O 1
ATOM 1021 N N . LEU A 1 138 ? -2.006 -2.141 -7.598 1 98.81 138 LEU A N 1
ATOM 1022 C CA . LEU A 1 138 ? -2.986 -1.124 -7.23 1 98.81 138 LEU A CA 1
ATOM 1023 C C . LEU A 1 138 ? -2.658 -0.518 -5.871 1 98.81 138 LEU A C 1
ATOM 1025 O O . LEU A 1 138 ? -2.865 0.679 -5.652 1 98.81 138 LEU A O 1
ATOM 1029 N N . LYS A 1 139 ? -2.113 -1.354 -4.992 1 98.88 139 LYS A N 1
ATOM 1030 C CA . LYS A 1 139 ? -1.766 -0.871 -3.66 1 98.88 139 LYS A CA 1
ATOM 1031 C C . LYS A 1 139 ? -0.716 0.235 -3.732 1 98.88 139 LYS A C 1
ATOM 1033 O O . LYS A 1 139 ? -0.604 1.052 -2.814 1 98.88 139 LYS A O 1
ATOM 1038 N N . ASP A 1 140 ? 0.014 0.281 -4.836 1 98.88 140 ASP A N 1
ATOM 1039 C CA . ASP A 1 140 ? 1.064 1.285 -4.969 1 98.88 140 ASP A CA 1
ATOM 1040 C C . ASP A 1 140 ? 0.472 2.686 -5.109 1 98.88 140 ASP A C 1
ATOM 1042 O O . ASP A 1 140 ? 1.178 3.684 -4.941 1 98.88 140 ASP A O 1
ATOM 1046 N N . LEU A 1 141 ? -0.834 2.742 -5.391 1 98.88 141 LEU A N 1
ATOM 1047 C CA . LEU A 1 141 ? -1.502 4.039 -5.398 1 98.88 141 LEU A CA 1
ATOM 1048 C C . LEU A 1 141 ? -1.455 4.684 -4.02 1 98.88 141 LEU A C 1
ATOM 1050 O O . LEU A 1 141 ? -1.17 5.879 -3.896 1 98.88 141 LEU A O 1
ATOM 1054 N N . VAL A 1 142 ? -1.714 3.893 -2.998 1 98.94 142 VAL A N 1
ATOM 1055 C CA . VAL A 1 142 ? -1.684 4.414 -1.634 1 98.94 142 VAL A CA 1
ATOM 1056 C C . VAL A 1 142 ? -0.24 4.668 -1.211 1 98.94 142 VAL A C 1
ATOM 1058 O O . VAL A 1 142 ? 0.042 5.637 -0.5 1 98.94 142 VAL A O 1
ATOM 1061 N N . LEU A 1 143 ? 0.693 3.791 -1.642 1 98.94 143 LEU A N 1
ATOM 1062 C CA . LEU A 1 143 ? 2.098 4.016 -1.318 1 98.94 143 LEU A CA 1
ATOM 1063 C C . LEU A 1 143 ? 2.602 5.309 -1.949 1 98.94 143 LEU A C 1
ATOM 1065 O O . LEU A 1 143 ? 3.383 6.039 -1.336 1 98.94 143 LEU A O 1
ATOM 1069 N N . LEU A 1 144 ? 2.104 5.582 -3.148 1 98.88 144 LEU A N 1
ATOM 1070 C CA . LEU A 1 144 ? 2.447 6.848 -3.787 1 98.88 144 LEU A CA 1
ATOM 1071 C C . LEU A 1 144 ? 1.845 8.023 -3.025 1 98.88 144 LEU A C 1
ATOM 1073 O O . LEU A 1 144 ? 2.506 9.047 -2.826 1 98.88 144 LEU A O 1
ATOM 1077 N N . ALA A 1 145 ? 0.625 7.895 -2.639 1 98.69 145 ALA A N 1
ATOM 1078 C CA . ALA A 1 145 ? -0.019 8.961 -1.871 1 98.69 145 ALA A CA 1
ATOM 1079 C C . ALA A 1 145 ? 0.737 9.234 -0.575 1 98.69 145 ALA A C 1
ATOM 1081 O O . ALA A 1 145 ? 0.935 10.391 -0.198 1 98.69 145 ALA A O 1
ATOM 1082 N N . ALA A 1 146 ? 1.153 8.156 0.087 1 98.56 146 ALA A N 1
ATOM 1083 C CA . ALA A 1 146 ? 1.948 8.297 1.305 1 98.56 146 ALA A CA 1
ATOM 1084 C C . ALA A 1 146 ? 3.27 9 1.02 1 98.56 146 ALA A C 1
ATOM 1086 O O . ALA A 1 146 ? 3.674 9.898 1.763 1 98.56 146 ALA A O 1
ATOM 1087 N N . SER A 1 147 ? 3.877 8.633 -0.042 1 98.69 147 SER A N 1
ATOM 1088 C CA . SER A 1 147 ? 5.145 9.234 -0.443 1 98.69 147 SER A CA 1
ATOM 1089 C C . SER A 1 147 ? 4.969 10.711 -0.784 1 98.69 147 SER A C 1
ATOM 1091 O O . SER A 1 147 ? 5.797 11.547 -0.405 1 98.69 147 SER A O 1
ATOM 1093 N N . ALA A 1 148 ? 3.945 11.031 -1.465 1 98.06 148 ALA A N 1
ATOM 1094 C CA . ALA A 1 148 ? 3.654 12.414 -1.841 1 98.06 148 ALA A CA 1
ATOM 1095 C C . ALA A 1 148 ? 3.361 13.266 -0.61 1 98.06 148 ALA A C 1
ATOM 1097 O O . ALA A 1 148 ? 3.742 14.438 -0.554 1 98.06 148 ALA A O 1
ATOM 1098 N N . SER A 1 149 ? 2.658 12.68 0.308 1 96.69 149 SER A N 1
ATOM 1099 C CA . SER A 1 149 ? 2.389 13.375 1.562 1 96.69 149 SER A CA 1
ATOM 1100 C C . SER A 1 149 ? 3.682 13.719 2.289 1 96.69 149 SER A C 1
ATOM 1102 O O . SER A 1 149 ? 3.848 14.844 2.768 1 96.69 149 SER A O 1
ATOM 1104 N N . LEU A 1 150 ? 4.59 12.781 2.289 1 96.56 150 LEU A N 1
ATOM 1105 C CA . LEU A 1 150 ? 5.887 13.023 2.916 1 96.56 150 LEU A CA 1
ATOM 1106 C C . LEU A 1 150 ? 6.656 14.102 2.17 1 96.56 150 LEU A C 1
ATOM 1108 O O . LEU A 1 150 ? 7.297 14.961 2.793 1 96.56 150 LEU A O 1
ATOM 1112 N N . LEU A 1 151 ? 6.582 14.031 0.907 1 97.06 151 LEU A N 1
ATOM 1113 C CA . LEU A 1 151 ? 7.309 15 0.091 1 97.06 151 LEU A CA 1
ATOM 1114 C C . LEU A 1 151 ? 6.781 16.406 0.328 1 97.06 151 LEU A C 1
ATOM 1116 O O . LEU A 1 151 ? 7.562 17.359 0.463 1 97.06 151 LEU A O 1
ATOM 1120 N N . ARG A 1 152 ? 5.539 16.531 0.375 1 94.81 152 ARG A N 1
ATOM 1121 C CA . ARG A 1 152 ? 4.922 17.828 0.606 1 94.81 152 ARG A CA 1
ATOM 1122 C C . ARG A 1 152 ? 5.363 18.422 1.945 1 94.81 152 ARG A C 1
ATOM 1124 O O . ARG A 1 152 ? 5.719 19.594 2.029 1 94.81 152 ARG A O 1
ATOM 1131 N N . THR A 1 153 ? 5.297 17.594 2.932 1 92.62 153 THR A N 1
ATOM 1132 C CA . THR A 1 153 ? 5.695 18.031 4.262 1 92.62 153 THR A CA 1
ATOM 1133 C C . THR A 1 153 ? 7.18 18.391 4.289 1 92.62 153 THR A C 1
ATOM 1135 O O . THR A 1 153 ? 7.566 19.391 4.898 1 92.62 153 THR A O 1
ATOM 1138 N N . ALA A 1 154 ? 7.957 17.594 3.658 1 94.38 154 ALA A N 1
ATOM 1139 C CA . ALA A 1 154 ? 9.398 17.844 3.607 1 94.38 154 ALA A CA 1
ATOM 1140 C C . ALA A 1 154 ? 9.703 19.172 2.904 1 94.38 154 ALA A C 1
ATOM 1142 O O . ALA A 1 154 ? 10.562 19.922 3.348 1 94.38 154 ALA A O 1
ATOM 1143 N N . LEU A 1 155 ? 9.008 19.406 1.846 1 95 155 LEU A N 1
ATOM 1144 C CA . LEU A 1 155 ? 9.211 20.641 1.094 1 95 155 LEU A CA 1
ATOM 1145 C C . LEU A 1 155 ? 8.797 21.859 1.919 1 9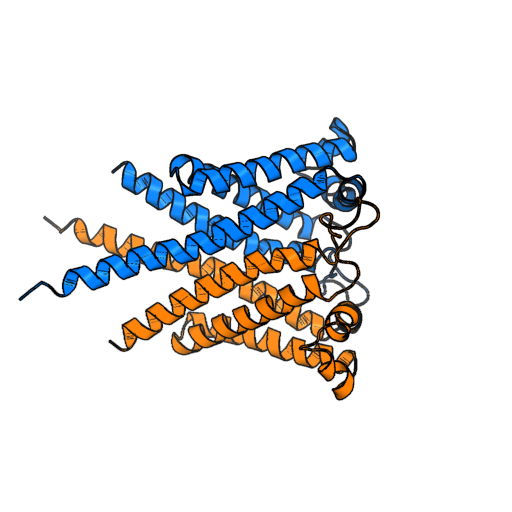5 155 LEU A C 1
ATOM 1147 O O . LEU A 1 155 ? 9.461 22.891 1.889 1 95 155 LEU A O 1
ATOM 1151 N N . ALA A 1 156 ? 7.723 21.734 2.619 1 91.44 156 ALA A N 1
ATOM 1152 C CA . ALA A 1 156 ? 7.254 22.828 3.467 1 91.44 156 ALA A CA 1
ATOM 1153 C C . ALA A 1 156 ? 8.273 23.156 4.555 1 91.44 156 ALA A C 1
ATOM 1155 O O . ALA A 1 156 ? 8.539 24.328 4.836 1 91.44 156 ALA A O 1
ATOM 1156 N N . ARG A 1 157 ? 8.781 22.141 5.102 1 90.62 157 ARG A N 1
ATOM 1157 C CA . ARG A 1 157 ? 9.766 22.328 6.16 1 90.62 157 ARG A CA 1
ATOM 1158 C C . ARG A 1 157 ? 11.055 22.922 5.605 1 90.62 157 ARG A C 1
ATOM 1160 O O . ARG A 1 157 ? 11.688 23.766 6.25 1 90.62 157 ARG A O 1
ATOM 1167 N N . TRP A 1 158 ? 11.391 22.406 4.508 1 89.12 158 TRP A N 1
ATOM 1168 C CA . TRP A 1 158 ? 12.594 22.906 3.857 1 89.12 158 TRP A CA 1
ATOM 1169 C C . TRP A 1 158 ? 12.461 24.391 3.539 1 89.12 158 TRP A C 1
ATOM 1171 O O . TRP A 1 158 ? 13.391 25.172 3.773 1 89.12 158 TRP A O 1
ATOM 1181 N N . GLN A 1 159 ? 11.375 24.891 3.059 1 88.5 159 GLN A N 1
ATOM 1182 C CA . GLN A 1 159 ? 11.117 26.281 2.711 1 88.5 159 GLN A CA 1
ATOM 1183 C C . GLN A 1 159 ? 11.039 27.156 3.959 1 88.5 159 GLN A C 1
ATOM 1185 O O . GLN A 1 159 ? 11.516 28.297 3.957 1 88.5 159 GLN A O 1
ATOM 1190 N N . ALA A 1 160 ? 10.492 26.594 4.977 1 88.31 160 ALA A N 1
ATOM 1191 C CA . ALA A 1 160 ? 10.367 27.344 6.227 1 88.31 160 ALA A CA 1
ATOM 1192 C C . ALA A 1 160 ? 11.742 27.625 6.84 1 88.31 160 ALA A C 1
ATOM 1194 O O . ALA A 1 160 ? 11.945 28.656 7.484 1 88.31 160 ALA A O 1
ATOM 1195 N N . ALA A 1 161 ? 12.602 26.797 6.594 1 87.12 161 ALA A N 1
ATOM 1196 C CA . ALA A 1 161 ? 13.938 26.953 7.16 1 87.12 161 ALA A CA 1
ATOM 1197 C C . ALA A 1 161 ? 14.766 27.953 6.359 1 87.12 161 ALA A C 1
ATOM 1199 O O . ALA A 1 161 ? 15.742 28.516 6.863 1 87.12 161 ALA A O 1
ATOM 1200 N N . ARG A 1 162 ? 14.391 28.203 5.223 1 86.44 162 ARG A N 1
ATOM 1201 C CA . ARG A 1 162 ? 15.125 29.125 4.371 1 86.44 162 ARG A CA 1
ATOM 1202 C C . ARG A 1 162 ? 14.531 30.531 4.461 1 86.44 162 ARG A C 1
ATOM 1204 O O . ARG A 1 162 ? 15.148 31.5 4.016 1 86.44 162 ARG A O 1
ATOM 1211 N N . SER A 1 163 ? 13.328 30.656 4.953 1 76.19 163 SER A N 1
ATOM 1212 C CA . SER A 1 163 ? 12.727 31.984 5.129 1 76.19 163 SER A CA 1
ATOM 1213 C C . SER A 1 163 ? 13.125 32.594 6.469 1 76.19 163 SER A C 1
ATOM 1215 O O . SER A 1 163 ? 13.344 33.812 6.559 1 76.19 163 SER A O 1
ATOM 1217 N N . MET B 1 1 ? -2.031 49.781 3.766 1 30.94 1 MET B N 1
ATOM 1218 C CA . MET B 1 1 ? -1.008 48.844 4.199 1 30.94 1 MET B CA 1
ATOM 1219 C C . MET B 1 1 ? -1.632 47.5 4.57 1 30.94 1 MET B C 1
ATOM 1221 O O . MET B 1 1 ? -2.215 47.344 5.648 1 30.94 1 MET B O 1
ATOM 1225 N N . GLN B 1 2 ? -2.301 46.781 3.613 1 44.94 2 GLN B N 1
ATOM 1226 C CA . GLN B 1 2 ? -3.082 45.562 3.764 1 44.94 2 GLN B CA 1
ATOM 1227 C C . GLN B 1 2 ? -2.236 44.438 4.355 1 44.94 2 GLN B C 1
ATOM 1229 O O . GLN B 1 2 ? -1.072 44.281 3.984 1 44.94 2 GLN B O 1
ATOM 1234 N N . PRO B 1 3 ? -2.641 44 5.602 1 43.41 3 PRO B N 1
ATOM 1235 C CA . PRO B 1 3 ? -1.858 43.062 6.402 1 43.41 3 PRO B CA 1
ATOM 1236 C C . PRO B 1 3 ? -1.455 41.812 5.613 1 43.41 3 PRO B C 1
ATOM 1238 O O . PRO B 1 3 ? -2.271 41.25 4.879 1 43.41 3 PRO B O 1
ATOM 1241 N N . ILE B 1 4 ? -0.191 41.594 5.258 1 46.34 4 ILE B N 1
ATOM 1242 C CA . ILE B 1 4 ? 0.55 40.5 4.629 1 46.34 4 ILE B CA 1
ATOM 1243 C C . ILE B 1 4 ? 0.253 39.188 5.352 1 46.34 4 ILE B C 1
ATOM 1245 O O . ILE B 1 4 ? 0.7 38.125 4.926 1 46.34 4 ILE B O 1
ATOM 1249 N N . THR B 1 5 ? -0.35 39.281 6.504 1 44.28 5 THR B N 1
ATOM 1250 C CA . THR B 1 5 ? -0.42 38.094 7.328 1 44.28 5 THR B CA 1
ATOM 1251 C C . THR B 1 5 ? -1.443 37.094 6.766 1 44.28 5 THR B C 1
ATOM 1253 O O . THR B 1 5 ? -1.442 35.938 7.129 1 44.28 5 THR B O 1
ATOM 1256 N N . SER B 1 6 ? -2.451 37.625 6.086 1 43.66 6 SER B N 1
ATOM 1257 C CA . SER B 1 6 ? -3.549 36.719 5.789 1 43.66 6 SER B CA 1
ATOM 1258 C C . SER B 1 6 ? -3.123 35.625 4.789 1 43.66 6 SER B C 1
ATOM 1260 O O . SER B 1 6 ? -3.846 34.656 4.562 1 43.66 6 SER B O 1
ATOM 1262 N N . PHE B 1 7 ? -2.131 35.938 3.967 1 43.09 7 PHE B N 1
ATOM 1263 C CA . PHE B 1 7 ? -1.851 35 2.902 1 43.09 7 PHE B CA 1
ATOM 1264 C C . PHE B 1 7 ? -1.216 33.719 3.463 1 43.09 7 PHE B C 1
ATOM 1266 O O . PHE B 1 7 ? -1.365 32.656 2.891 1 43.09 7 PHE B O 1
ATOM 1273 N N . ALA B 1 8 ? -0.451 33.875 4.441 1 44.91 8 ALA B N 1
ATOM 1274 C CA . ALA B 1 8 ? 0.305 32.719 4.953 1 44.91 8 ALA B CA 1
ATOM 1275 C C . ALA B 1 8 ? -0.618 31.719 5.617 1 44.91 8 ALA B C 1
ATOM 1277 O O . ALA B 1 8 ? -0.402 30.5 5.504 1 44.91 8 ALA B O 1
ATOM 1278 N N . ILE B 1 9 ? -1.656 32.125 6.273 1 45.75 9 ILE B N 1
ATOM 1279 C CA . ILE B 1 9 ? -2.523 31.234 7.016 1 45.75 9 ILE B CA 1
ATOM 1280 C C . ILE B 1 9 ? -3.342 30.391 6.039 1 45.75 9 ILE B C 1
ATOM 1282 O O . ILE B 1 9 ? -3.504 29.188 6.238 1 45.75 9 ILE B O 1
ATOM 1286 N N . THR B 1 10 ? -3.816 30.984 4.98 1 44.59 10 THR B N 1
ATOM 1287 C CA . THR B 1 10 ? -4.703 30.297 4.059 1 44.59 10 THR B CA 1
ATOM 1288 C C . THR B 1 10 ? -3.965 29.172 3.336 1 44.59 10 THR B C 1
ATOM 1290 O O . THR B 1 10 ? -4.531 28.109 3.086 1 44.59 10 THR B O 1
ATOM 1293 N N . ARG B 1 11 ? -2.666 29.422 3.004 1 43.94 11 ARG B N 1
ATOM 1294 C CA . ARG B 1 11 ? -1.934 28.438 2.211 1 43.94 11 ARG B CA 1
ATOM 1295 C C . ARG B 1 11 ? -1.637 27.188 3.027 1 43.94 11 ARG B C 1
ATOM 1297 O O . ARG B 1 11 ? -1.548 26.094 2.479 1 43.94 11 ARG B O 1
ATOM 1304 N N . THR B 1 12 ? -1.424 27.344 4.293 1 44.06 12 THR B N 1
ATOM 1305 C CA . THR B 1 12 ? -1.183 26.203 5.172 1 44.06 12 THR B CA 1
ATOM 1306 C C . THR B 1 12 ? -2.414 25.297 5.246 1 44.06 12 THR B C 1
ATOM 1308 O O . THR B 1 12 ? -2.293 24.078 5.297 1 44.06 12 THR B O 1
ATOM 1311 N N . SER B 1 13 ? -3.58 25.969 5.367 1 43.81 13 SER B N 1
ATOM 1312 C CA . SER B 1 13 ? -4.844 25.25 5.473 1 43.81 13 SER B CA 1
ATOM 1313 C C . SER B 1 13 ? -5.141 24.469 4.195 1 43.81 13 SER B C 1
ATOM 1315 O O . SER B 1 13 ? -5.633 23.344 4.25 1 43.81 13 SER B O 1
ATOM 1317 N N . GLU B 1 14 ? -4.906 25.156 3.059 1 44.19 14 GLU B N 1
ATOM 1318 C CA . GLU B 1 14 ? -5.219 24.516 1.778 1 44.19 14 GLU B CA 1
ATOM 1319 C C . GLU B 1 14 ? -4.309 23.328 1.51 1 44.19 14 GLU B C 1
ATOM 1321 O O . GLU B 1 14 ? -4.738 22.328 0.925 1 44.19 14 GLU B O 1
ATOM 1326 N N . ALA B 1 15 ? -3.031 23.562 1.821 1 45.34 15 ALA B N 1
ATOM 1327 C CA . ALA B 1 15 ? -2.029 22.531 1.596 1 45.34 15 ALA B CA 1
ATOM 1328 C C . ALA B 1 15 ? -2.311 21.297 2.459 1 45.34 15 ALA B C 1
ATOM 1330 O O . ALA B 1 15 ? -2.16 20.172 2.002 1 45.34 15 ALA B O 1
ATOM 1331 N N . ILE B 1 16 ? -2.648 21.484 3.84 1 48.34 16 ILE B N 1
ATOM 1332 C CA . ILE B 1 16 ? -3.018 20.406 4.762 1 48.34 16 ILE B CA 1
ATOM 1333 C C . ILE B 1 16 ? -4.164 19.594 4.168 1 48.34 16 ILE B C 1
ATOM 1335 O O . ILE B 1 16 ? -4.129 18.359 4.18 1 48.34 16 ILE B O 1
ATOM 1339 N N . ASN B 1 17 ? -5.055 20.344 3.447 1 58.34 17 ASN B N 1
ATOM 1340 C CA . ASN B 1 17 ? -6.258 19.734 2.883 1 58.34 17 ASN B CA 1
ATOM 1341 C C . ASN B 1 17 ? -5.934 18.844 1.688 1 58.34 17 ASN B C 1
ATOM 1343 O O . ASN B 1 17 ? -6.539 17.781 1.515 1 58.34 17 ASN B O 1
ATOM 1347 N N . ASN B 1 18 ? -4.684 19.062 1.166 1 73.19 18 ASN B N 1
ATOM 1348 C CA . ASN B 1 18 ? -4.441 18.391 -0.099 1 73.19 18 ASN B CA 1
ATOM 1349 C C . ASN B 1 18 ? -3.811 17.016 0.117 1 73.19 18 ASN B C 1
ATOM 1351 O O . ASN B 1 18 ? -4.191 16.047 -0.538 1 73.19 18 ASN B O 1
ATOM 1355 N N . HIS B 1 19 ? -2.955 16.891 1.208 1 79.06 19 HIS B N 1
ATOM 1356 C CA . HIS B 1 19 ? -2.299 15.602 1.383 1 79.06 19 HIS B CA 1
ATOM 1357 C C . HIS B 1 19 ? -3.254 14.57 1.98 1 79.06 19 HIS B C 1
ATOM 1359 O O . HIS B 1 19 ? -3.229 13.398 1.603 1 79.06 19 HIS B O 1
ATOM 1365 N N . GLU B 1 20 ? -4.164 15.062 2.824 1 88.62 20 GLU B N 1
ATOM 1366 C CA . GLU B 1 20 ? -5.207 14.195 3.365 1 88.62 20 GLU B CA 1
ATOM 1367 C C . GLU B 1 20 ? -6.125 13.68 2.26 1 88.62 20 GLU B C 1
ATOM 1369 O O . GLU B 1 20 ? -6.566 12.531 2.297 1 88.62 20 GLU B O 1
ATOM 1374 N N . ALA B 1 21 ? -6.316 14.602 1.393 1 95.12 21 ALA B N 1
ATOM 1375 C CA . ALA B 1 21 ? -7.18 14.219 0.277 1 95.12 21 ALA B CA 1
ATOM 1376 C C . ALA B 1 21 ? -6.543 13.117 -0.561 1 95.12 21 ALA B C 1
ATOM 1378 O O . ALA B 1 21 ? -7.223 12.18 -0.987 1 95.12 21 ALA B O 1
ATOM 1379 N N . LEU B 1 22 ? -5.27 13.234 -0.775 1 96.44 22 LEU B N 1
ATOM 1380 C CA . LEU B 1 22 ? -4.578 12.219 -1.568 1 96.44 22 LEU B CA 1
ATOM 1381 C C . LEU B 1 22 ? -4.633 10.859 -0.88 1 96.44 22 LEU B C 1
ATOM 1383 O O . LEU B 1 22 ? -4.875 9.844 -1.53 1 96.44 22 LEU B O 1
ATOM 1387 N N . LEU B 1 23 ? -4.363 10.836 0.408 1 98.25 23 LEU B N 1
ATOM 1388 C CA . LEU B 1 23 ? -4.43 9.586 1.16 1 98.25 23 LEU B CA 1
ATOM 1389 C C . LEU B 1 23 ? -5.84 9.016 1.139 1 98.25 23 LEU B C 1
ATOM 1391 O O . LEU B 1 23 ? -6.027 7.828 0.866 1 98.25 23 LEU B O 1
ATOM 1395 N N . ARG B 1 24 ? -6.824 9.875 1.337 1 98.56 24 ARG B N 1
ATOM 1396 C CA . ARG B 1 24 ? -8.211 9.438 1.41 1 98.56 24 ARG B CA 1
ATOM 1397 C C . ARG B 1 24 ? -8.664 8.828 0.088 1 98.56 24 ARG B C 1
ATOM 1399 O O . ARG B 1 24 ? -9.18 7.707 0.06 1 98.56 24 ARG B O 1
ATOM 1406 N N . TRP B 1 25 ? -8.469 9.492 -0.981 1 98.75 25 TRP B N 1
ATOM 1407 C CA . TRP B 1 25 ? -9.023 9.047 -2.254 1 98.75 25 TRP B CA 1
ATOM 1408 C C . TRP B 1 25 ? -8.273 7.832 -2.781 1 98.75 25 TRP B C 1
ATOM 1410 O O . TRP B 1 25 ? -8.859 6.969 -3.439 1 98.75 25 TRP B O 1
ATOM 1420 N N . SER B 1 26 ? -6.934 7.746 -2.514 1 98.88 26 SER B N 1
ATOM 1421 C CA . SER B 1 26 ? -6.227 6.523 -2.883 1 98.88 26 SER B CA 1
ATOM 1422 C C . SER B 1 26 ? -6.777 5.316 -2.135 1 98.88 26 SER B C 1
ATOM 1424 O O . SER B 1 26 ? -6.941 4.238 -2.715 1 98.88 26 SER B O 1
ATOM 1426 N N . LEU B 1 27 ? -7.086 5.48 -0.867 1 98.94 27 LEU B N 1
ATOM 1427 C CA . LEU B 1 27 ? -7.672 4.395 -0.088 1 98.94 27 LEU B CA 1
ATOM 1428 C C . LEU B 1 27 ? -9.062 4.047 -0.605 1 98.94 27 LEU B C 1
ATOM 1430 O O . LEU B 1 27 ? -9.422 2.869 -0.682 1 98.94 27 LEU B O 1
ATOM 1434 N N . VAL B 1 28 ? -9.828 5.062 -0.972 1 98.94 28 VAL B N 1
ATOM 1435 C CA . VAL B 1 28 ? -11.156 4.824 -1.512 1 98.94 28 VAL B CA 1
ATOM 1436 C C . VAL B 1 28 ? -11.062 3.955 -2.764 1 98.94 28 VAL B C 1
ATOM 1438 O O . VAL B 1 28 ? -11.812 2.986 -2.912 1 98.94 28 VAL B O 1
ATOM 1441 N N . VAL B 1 29 ? -10.133 4.27 -3.625 1 98.94 29 VAL B N 1
ATOM 1442 C CA . VAL B 1 29 ? -9.969 3.525 -4.867 1 98.94 29 VAL B CA 1
ATOM 1443 C C . VAL B 1 29 ? -9.625 2.07 -4.555 1 98.94 29 VAL B C 1
ATOM 1445 O O . VAL B 1 29 ? -10.211 1.15 -5.125 1 98.94 29 VAL B O 1
ATOM 1448 N N . VAL B 1 30 ? -8.719 1.836 -3.627 1 98.94 30 VAL B N 1
ATOM 1449 C CA . VAL B 1 30 ? -8.281 0.487 -3.283 1 98.94 30 VAL B CA 1
ATOM 1450 C C . VAL B 1 30 ? -9.445 -0.297 -2.68 1 98.94 30 VAL B C 1
ATOM 1452 O O . VAL B 1 30 ? -9.703 -1.437 -3.074 1 98.94 30 VAL B O 1
ATOM 1455 N N . PHE B 1 31 ? -10.18 0.328 -1.784 1 98.94 31 PHE B N 1
ATOM 1456 C CA . PHE B 1 31 ? -11.273 -0.369 -1.119 1 98.94 31 PHE B CA 1
ATOM 1457 C C . PHE B 1 31 ? -12.391 -0.68 -2.104 1 98.94 31 PHE B C 1
ATOM 1459 O O . PHE B 1 31 ? -13.023 -1.735 -2.018 1 98.94 31 PHE B O 1
ATOM 1466 N N . LEU B 1 32 ? -12.672 0.229 -3.041 1 98.88 32 LEU B N 1
ATOM 1467 C CA . LEU B 1 32 ? -13.703 -0.023 -4.039 1 98.88 32 LEU B CA 1
ATOM 1468 C C . LEU B 1 32 ? -13.328 -1.21 -4.922 1 98.88 32 LEU B C 1
ATOM 1470 O O . LEU B 1 32 ? -14.156 -2.096 -5.16 1 98.88 32 LEU B O 1
ATOM 1474 N N . TRP B 1 33 ? -12.125 -1.158 -5.301 1 98.88 33 TRP B N 1
ATOM 1475 C CA . TRP B 1 33 ? -11.688 -2.182 -6.242 1 98.88 33 TRP B CA 1
ATOM 1476 C C . TRP B 1 33 ? -11.562 -3.539 -5.559 1 98.88 33 TRP B C 1
ATOM 1478 O O . TRP B 1 33 ? -12.07 -4.543 -6.062 1 98.88 33 TRP B O 1
ATOM 1488 N N . PHE B 1 34 ? -10.883 -3.561 -4.395 1 98.81 34 PHE B N 1
ATOM 1489 C CA . PHE B 1 34 ? -10.727 -4.801 -3.645 1 98.81 34 PHE B CA 1
ATOM 1490 C C . PHE B 1 34 ? -12.078 -5.336 -3.189 1 98.81 34 PHE B C 1
ATOM 1492 O O . PHE B 1 34 ? -12.336 -6.535 -3.271 1 98.81 34 PHE B O 1
ATOM 1499 N N . GLY B 1 35 ? -12.906 -4.441 -2.711 1 98.81 35 GLY B N 1
ATOM 1500 C CA . GLY B 1 35 ? -14.242 -4.852 -2.297 1 98.81 35 GLY B CA 1
ATOM 1501 C C . GLY B 1 35 ? -15.07 -5.426 -3.432 1 98.81 35 GLY B C 1
ATOM 1502 O O . GLY B 1 35 ? -15.766 -6.426 -3.254 1 98.81 35 GLY B O 1
ATOM 1503 N N . GLY B 1 36 ? -14.992 -4.754 -4.586 1 98.69 36 GLY B N 1
ATOM 1504 C CA . GLY B 1 36 ? -15.695 -5.273 -5.75 1 98.69 36 GLY B CA 1
ATOM 1505 C C . GLY B 1 36 ? -15.219 -6.652 -6.164 1 98.69 36 GLY B C 1
ATOM 1506 O O . GLY B 1 36 ? -16.031 -7.52 -6.496 1 98.69 36 GLY B O 1
ATOM 1507 N N . MET B 1 37 ? -13.945 -6.891 -6.137 1 98.81 37 MET B N 1
ATOM 1508 C CA . MET B 1 37 ? -13.375 -8.172 -6.539 1 98.81 37 MET B CA 1
ATOM 1509 C C . MET B 1 37 ? -13.867 -9.297 -5.641 1 98.81 37 MET B C 1
ATOM 1511 O O . MET B 1 37 ? -13.867 -10.461 -6.043 1 98.81 37 MET B O 1
ATOM 1515 N N . LYS B 1 38 ? -14.305 -8.961 -4.398 1 98.75 38 LYS B N 1
ATOM 1516 C CA . LYS B 1 38 ? -14.695 -9.969 -3.42 1 98.75 38 LYS B CA 1
ATOM 1517 C C . LYS B 1 38 ? -15.969 -10.695 -3.857 1 98.75 38 LYS B C 1
ATOM 1519 O O . LYS B 1 38 ? -16.312 -11.75 -3.307 1 98.75 38 LYS B O 1
ATOM 1524 N N . PHE B 1 39 ? -16.578 -10.195 -4.871 1 98.69 39 PHE B N 1
ATOM 1525 C CA . PHE B 1 39 ? -17.828 -10.82 -5.312 1 98.69 39 PHE B CA 1
ATOM 1526 C C . PHE B 1 39 ? -17.578 -11.734 -6.504 1 98.69 39 PHE B C 1
ATOM 1528 O O . PHE B 1 39 ? -18.516 -12.305 -7.062 1 98.69 39 PHE B O 1
ATOM 1535 N N . THR B 1 40 ? -16.312 -11.906 -6.906 1 98.56 40 THR B N 1
ATOM 1536 C CA . THR B 1 40 ? -15.93 -12.852 -7.953 1 98.56 40 THR B CA 1
ATOM 1537 C C . THR B 1 40 ? -15.484 -14.18 -7.348 1 98.56 40 THR B C 1
ATOM 1539 O O . THR B 1 40 ? -14.898 -14.211 -6.266 1 98.56 40 THR B O 1
ATOM 1542 N N . GLY B 1 41 ? -15.766 -15.305 -8.055 1 98.44 41 GLY B N 1
ATOM 1543 C CA . GLY B 1 41 ? -15.258 -16.609 -7.641 1 98.44 41 GLY B CA 1
ATOM 1544 C C . GLY B 1 41 ? -13.75 -16.656 -7.57 1 98.44 41 GLY B C 1
ATOM 1545 O O . GLY B 1 41 ? -13.188 -17.266 -6.656 1 98.44 41 GLY B O 1
ATOM 1546 N N . TYR B 1 42 ? -13.141 -15.984 -8.461 1 98.62 42 TYR B N 1
ATOM 1547 C CA . TYR B 1 42 ? -11.688 -15.891 -8.516 1 98.62 42 TYR B CA 1
ATOM 1548 C C . TYR B 1 42 ? -11.125 -15.359 -7.199 1 98.62 42 TYR B C 1
ATOM 1550 O O . TYR B 1 42 ? -10.242 -15.984 -6.598 1 98.62 42 TYR B O 1
ATOM 1558 N N . GLU B 1 43 ? -11.719 -14.219 -6.789 1 98.75 43 GLU B N 1
ATOM 1559 C CA . GLU B 1 43 ? -11.203 -13.586 -5.578 1 98.75 43 GLU B CA 1
ATOM 1560 C C . GLU B 1 43 ? -11.586 -14.383 -4.336 1 98.75 43 GLU B C 1
ATOM 1562 O O . GLU B 1 43 ? -10.781 -14.523 -3.412 1 98.75 43 GLU B O 1
ATOM 1567 N N . ALA B 1 44 ? -12.773 -14.914 -4.332 1 98.75 44 ALA B N 1
ATOM 1568 C CA . ALA B 1 44 ? -13.219 -15.711 -3.189 1 98.75 44 ALA B CA 1
ATOM 1569 C C . ALA B 1 44 ? -12.266 -16.875 -2.928 1 98.75 44 ALA B C 1
ATOM 1571 O O . ALA B 1 44 ? -11.812 -17.078 -1.796 1 98.75 44 ALA B O 1
ATOM 1572 N N . HIS B 1 45 ? -11.898 -17.562 -3.959 1 98.56 45 HIS B N 1
ATOM 1573 C CA . HIS B 1 45 ? -11 -18.703 -3.795 1 98.56 45 HIS B CA 1
ATOM 1574 C C . HIS B 1 45 ? -9.57 -18.25 -3.527 1 98.56 45 HIS B C 1
ATOM 1576 O O . HIS B 1 45 ? -8.812 -18.938 -2.842 1 98.56 45 HIS B O 1
ATOM 1582 N N . GLY B 1 46 ? -9.242 -17.094 -4.062 1 98.12 46 GLY B N 1
ATOM 1583 C CA . GLY B 1 46 ? -7.906 -16.562 -3.879 1 98.12 46 GLY B CA 1
ATOM 1584 C C . GLY B 1 46 ? -7.625 -16.125 -2.449 1 98.12 46 GLY B C 1
ATOM 1585 O O . GLY B 1 46 ? -6.484 -16.188 -1.99 1 98.12 46 GLY B O 1
ATOM 1586 N N . ILE B 1 47 ? -8.695 -15.688 -1.736 1 98.62 47 ILE B N 1
ATOM 1587 C CA . ILE B 1 47 ? -8.445 -15.148 -0.402 1 98.62 47 ILE B CA 1
ATOM 1588 C C . ILE B 1 47 ? -8.781 -16.203 0.648 1 98.62 47 ILE B C 1
ATOM 1590 O O . ILE B 1 47 ? -8.531 -16 1.84 1 98.62 47 ILE B O 1
ATOM 1594 N N . ALA B 1 48 ? -9.305 -17.328 0.252 1 98.69 48 ALA B N 1
ATOM 1595 C CA . ALA B 1 48 ? -9.742 -18.375 1.172 1 98.69 48 ALA B CA 1
ATOM 1596 C C . ALA B 1 48 ? -8.602 -18.812 2.084 1 98.69 48 ALA B C 1
ATOM 1598 O O . ALA B 1 48 ? -8.781 -18.953 3.297 1 98.69 48 ALA B O 1
ATOM 1599 N N . PRO B 1 49 ? -7.395 -19 1.569 1 98.38 49 PRO B N 1
ATOM 1600 C CA . PRO B 1 49 ? -6.316 -19.438 2.461 1 98.38 49 PRO B CA 1
ATOM 1601 C C . PRO B 1 49 ? -5.992 -18.391 3.535 1 98.38 49 PRO B C 1
ATOM 1603 O O . PRO B 1 49 ? -5.586 -18.75 4.645 1 98.38 49 PRO B O 1
ATOM 1606 N N . PHE B 1 50 ? -6.121 -17.094 3.242 1 98.69 50 PHE B N 1
ATOM 1607 C CA . PHE B 1 50 ? -5.922 -16.062 4.258 1 98.69 50 PHE B CA 1
ATOM 1608 C C . PHE B 1 50 ? -6.945 -16.203 5.379 1 98.69 50 PHE B C 1
ATOM 1610 O O . PHE B 1 50 ? -6.59 -16.156 6.559 1 98.69 50 PHE B O 1
ATOM 1617 N N . ILE B 1 51 ? -8.211 -16.391 4.945 1 98.69 51 ILE B N 1
ATOM 1618 C CA . ILE B 1 51 ? -9.32 -16.453 5.887 1 98.69 51 ILE B CA 1
ATOM 1619 C C . ILE B 1 51 ? -9.211 -17.719 6.738 1 98.69 51 ILE B C 1
ATOM 1621 O O . ILE B 1 51 ? -9.312 -17.656 7.965 1 98.69 51 ILE B O 1
ATOM 1625 N N . GLU B 1 52 ? -8.891 -18.844 6.098 1 98.44 52 GLU B N 1
ATOM 1626 C CA . GLU B 1 52 ? -8.859 -20.141 6.762 1 98.44 52 GLU B CA 1
ATOM 1627 C C . GLU B 1 52 ? -7.77 -20.188 7.828 1 98.44 52 GLU B C 1
ATOM 1629 O O . GLU B 1 52 ? -7.934 -20.844 8.859 1 98.44 52 GLU B O 1
ATOM 1634 N N . ASN B 1 53 ? -6.77 -19.484 7.629 1 98.56 53 ASN B N 1
ATOM 1635 C CA . ASN B 1 53 ? -5.633 -19.547 8.547 1 98.56 53 ASN B CA 1
ATOM 1636 C C . ASN B 1 53 ? -5.66 -18.406 9.547 1 98.56 53 ASN B C 1
ATOM 1638 O O . ASN B 1 53 ? -4.719 -18.234 10.32 1 98.56 53 ASN B O 1
ATOM 1642 N N . SER B 1 54 ? -6.719 -17.625 9.531 1 98.56 54 SER B N 1
ATOM 1643 C CA . SER B 1 54 ? -6.836 -16.484 10.422 1 98.56 54 SER B CA 1
ATOM 1644 C C . SER B 1 54 ? -7.617 -16.828 11.68 1 98.56 54 SER B C 1
ATOM 1646 O O . SER B 1 54 ? -8.758 -17.297 11.602 1 98.56 54 SER B O 1
ATOM 1648 N N . PRO B 1 55 ? -7.066 -16.625 12.914 1 97.56 55 PRO B N 1
ATOM 1649 C CA . PRO B 1 55 ? -7.867 -16.859 14.117 1 97.56 55 PRO B CA 1
ATOM 1650 C C . PRO B 1 55 ? -9.039 -15.883 14.234 1 97.56 55 PRO B C 1
ATOM 1652 O O . PRO B 1 55 ? -10.016 -16.172 14.945 1 97.56 55 PRO B O 1
ATOM 1655 N N . PHE B 1 56 ? -8.992 -14.781 13.492 1 96.94 56 PHE B N 1
ATOM 1656 C CA . PHE B 1 56 ? -10.031 -13.766 13.586 1 96.94 56 PHE B CA 1
ATOM 1657 C C . PHE B 1 56 ? -11.141 -14.023 12.578 1 96.94 56 PHE B C 1
ATOM 1659 O O . PHE B 1 56 ? -12.305 -13.695 12.828 1 96.94 56 PHE B O 1
ATOM 1666 N N . MET B 1 57 ? -10.758 -14.688 11.453 1 97.94 57 MET B N 1
ATOM 1667 C CA . MET B 1 57 ? -11.711 -14.641 10.344 1 97.94 57 MET B CA 1
ATOM 1668 C C . MET B 1 57 ? -12.141 -16.047 9.93 1 97.94 57 MET B C 1
ATOM 1670 O O . MET B 1 57 ? -13.086 -16.203 9.164 1 97.94 57 MET B O 1
ATOM 1674 N N . ALA B 1 58 ? -11.586 -17.078 10.453 1 98.25 58 ALA B N 1
ATOM 1675 C CA . ALA B 1 58 ? -11.828 -18.438 10.008 1 98.25 58 ALA B CA 1
ATOM 1676 C C . ALA B 1 58 ? -13.305 -18.812 10.172 1 98.25 58 ALA B C 1
ATOM 1678 O O . ALA B 1 58 ? -13.844 -19.594 9.391 1 98.25 58 ALA B O 1
ATOM 1679 N N . TRP B 1 59 ? -13.93 -18.312 11.188 1 98.44 59 TRP B N 1
ATOM 1680 C CA . TRP B 1 59 ? -15.32 -18.656 11.469 1 98.44 59 TRP B CA 1
ATOM 1681 C C . TRP B 1 59 ? -16.234 -18.219 10.328 1 98.44 59 TRP B C 1
ATOM 1683 O O . TRP B 1 59 ? -17.344 -18.734 10.18 1 98.44 59 TRP B O 1
ATOM 1693 N N . LEU B 1 60 ? -15.812 -17.219 9.469 1 98.62 60 LEU B N 1
ATOM 1694 C CA . LEU B 1 60 ? -16.625 -16.75 8.359 1 98.62 60 LEU B CA 1
ATOM 1695 C C . LEU B 1 60 ? -16.891 -17.859 7.355 1 98.62 60 LEU B C 1
ATOM 1697 O O . LEU B 1 60 ? -18 -18 6.844 1 98.62 60 LEU B O 1
ATOM 1701 N N . ILE B 1 61 ? -15.852 -18.672 7.09 1 98.56 61 ILE B N 1
ATOM 1702 C CA . ILE B 1 61 ? -16.016 -19.75 6.117 1 98.56 61 ILE B CA 1
ATOM 1703 C C . ILE B 1 61 ? -16.891 -20.844 6.711 1 98.56 61 ILE B C 1
ATOM 1705 O O . ILE B 1 61 ? -17.703 -21.438 6.004 1 98.56 61 ILE B O 1
ATOM 1709 N N . ASP B 1 62 ? -16.703 -21.109 8.008 1 98.25 62 ASP B N 1
ATOM 1710 C CA . ASP B 1 62 ? -17.562 -22.078 8.672 1 98.25 62 ASP B CA 1
ATOM 1711 C C . ASP B 1 62 ? -19.031 -21.672 8.609 1 98.25 62 ASP B C 1
ATOM 1713 O O . ASP B 1 62 ? -19.906 -22.516 8.406 1 98.25 62 ASP B O 1
ATOM 1717 N N . ALA B 1 63 ? -19.234 -20.406 8.68 1 98.62 63 ALA B N 1
ATOM 1718 C CA . ALA B 1 63 ? -20.594 -19.906 8.789 1 98.62 63 ALA B CA 1
ATOM 1719 C C . ALA B 1 63 ? -21.219 -19.703 7.406 1 98.62 63 ALA B C 1
ATOM 1721 O O . ALA B 1 63 ? -22.422 -19.953 7.219 1 98.62 63 ALA B O 1
ATOM 1722 N N . PHE B 1 64 ? -20.375 -19.25 6.383 1 98.75 64 PHE B N 1
ATOM 1723 C CA . PHE B 1 64 ? -21 -18.734 5.168 1 98.75 64 PHE B CA 1
ATOM 1724 C C . PHE B 1 64 ? -20.422 -19.438 3.938 1 98.75 64 PHE B C 1
ATOM 1726 O O . PHE B 1 64 ? -20.844 -19.156 2.811 1 98.75 64 PHE B O 1
ATOM 1733 N N . GLY B 1 65 ? -19.391 -20.344 4.094 1 98.69 65 GLY B N 1
ATOM 1734 C CA . GLY B 1 65 ? -18.672 -20.891 2.959 1 98.69 65 GLY B CA 1
ATOM 1735 C C . GLY B 1 65 ? -17.672 -19.938 2.355 1 98.69 65 GLY B C 1
ATOM 1736 O O . GLY B 1 65 ? -17.578 -18.781 2.771 1 98.69 65 GLY B O 1
ATOM 1737 N N . VAL B 1 66 ? -16.984 -20.422 1.392 1 98.75 66 VAL B N 1
ATOM 1738 C CA . VAL B 1 66 ? -15.891 -19.656 0.787 1 98.75 66 VAL B CA 1
ATOM 1739 C C . VAL B 1 66 ? -16.453 -18.438 0.084 1 98.75 66 VAL B C 1
ATOM 1741 O O . VAL B 1 66 ? -16 -17.312 0.319 1 98.75 66 VAL B O 1
ATOM 1744 N N . ARG B 1 67 ? -17.453 -18.547 -0.751 1 98.62 67 ARG B N 1
ATOM 1745 C CA . ARG B 1 67 ? -18.031 -17.422 -1.488 1 98.62 67 ARG B CA 1
ATOM 1746 C C . ARG B 1 67 ? -18.734 -16.453 -0.54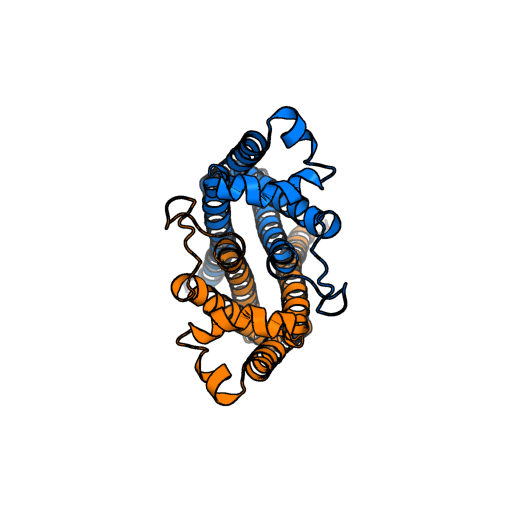6 1 98.62 67 ARG B C 1
ATOM 1748 O O . ARG B 1 67 ? -18.672 -15.242 -0.737 1 98.62 67 ARG B O 1
ATOM 1755 N N . GLY B 1 68 ? -19.438 -17.031 0.441 1 98.81 68 GLY B N 1
ATOM 1756 C CA . GLY B 1 68 ? -20.125 -16.188 1.409 1 98.81 68 GLY B CA 1
ATOM 1757 C C . GLY B 1 68 ? -19.188 -15.359 2.264 1 98.81 68 GLY B C 1
ATOM 1758 O O . GLY B 1 68 ? -19.438 -14.18 2.521 1 98.81 68 GLY B O 1
ATOM 1759 N N . ALA B 1 69 ? -18.125 -16 2.736 1 98.88 69 ALA B N 1
ATOM 1760 C CA . ALA B 1 69 ? -17.125 -15.289 3.506 1 98.88 69 ALA B CA 1
ATOM 1761 C C . ALA B 1 69 ? -16.531 -14.125 2.703 1 98.88 69 ALA B C 1
ATOM 1763 O O . ALA B 1 69 ? -16.422 -13.008 3.215 1 98.88 69 ALA B O 1
ATOM 1764 N N . SER B 1 70 ? -16.234 -14.422 1.479 1 98.88 70 SER B N 1
ATOM 1765 C CA . SER B 1 70 ? -15.719 -13.383 0.596 1 98.88 70 SER B CA 1
ATOM 1766 C C . SER B 1 70 ? -16.719 -12.25 0.422 1 98.88 70 SER B C 1
ATOM 1768 O O . SER B 1 70 ? -16.344 -11.078 0.444 1 98.88 70 SER B O 1
ATOM 1770 N N . ALA B 1 71 ? -17.984 -12.547 0.269 1 98.81 71 ALA B N 1
ATOM 1771 C CA . ALA B 1 71 ? -19.031 -11.539 0.095 1 98.81 71 ALA B CA 1
ATOM 1772 C C . ALA B 1 71 ? -19.156 -10.656 1.336 1 98.81 71 ALA B C 1
ATOM 1774 O O . ALA B 1 71 ? -19.359 -9.445 1.228 1 98.81 71 ALA B O 1
ATOM 1775 N N . VAL B 1 72 ? -19.078 -11.273 2.502 1 98.88 72 VAL B N 1
ATOM 1776 C CA . VAL B 1 72 ? -19.125 -10.516 3.748 1 98.88 72 VAL B CA 1
ATOM 1777 C C . VAL B 1 72 ? -17.984 -9.508 3.787 1 98.88 72 VAL B C 1
ATOM 1779 O O . VAL B 1 72 ? -18.188 -8.336 4.102 1 98.88 72 VAL B O 1
ATOM 1782 N N . ILE B 1 73 ? -16.797 -9.93 3.479 1 98.88 73 ILE B N 1
ATOM 1783 C CA . ILE B 1 73 ? -15.625 -9.055 3.451 1 98.88 73 ILE B CA 1
ATOM 1784 C C . ILE B 1 73 ? -15.82 -7.969 2.391 1 98.88 73 ILE B C 1
ATOM 1786 O O . ILE B 1 73 ? -15.484 -6.805 2.617 1 98.88 73 ILE B O 1
ATOM 1790 N N . GLY B 1 74 ? -16.359 -8.375 1.229 1 98.88 74 GLY B N 1
ATOM 1791 C CA . GLY B 1 74 ? -16.656 -7.406 0.187 1 98.88 74 GLY B CA 1
ATOM 1792 C C . GLY B 1 74 ? -17.578 -6.297 0.653 1 98.88 74 GLY B C 1
ATOM 1793 O O . GLY B 1 74 ? -17.328 -5.121 0.392 1 98.88 74 GLY B O 1
ATOM 1794 N N . VAL B 1 75 ? -18.609 -6.652 1.348 1 98.94 75 VAL B N 1
ATOM 1795 C CA . VAL B 1 75 ? -19.547 -5.672 1.876 1 98.94 75 VAL B CA 1
ATOM 1796 C C . VAL B 1 75 ? -18.844 -4.742 2.854 1 98.94 75 VAL B C 1
ATOM 1798 O O . VAL B 1 75 ? -19.047 -3.527 2.83 1 98.94 75 VAL B O 1
ATOM 1801 N N . LEU B 1 76 ? -18.047 -5.309 3.699 1 98.81 76 LEU B N 1
ATOM 1802 C CA . LEU B 1 76 ? -17.297 -4.5 4.664 1 98.81 76 LEU B CA 1
ATOM 1803 C C . LEU B 1 76 ? -16.375 -3.516 3.957 1 98.81 76 LEU B C 1
ATOM 1805 O O . LEU B 1 76 ? -16.328 -2.336 4.312 1 98.81 76 LEU B O 1
ATOM 1809 N N . GLU B 1 77 ? -15.664 -3.994 2.947 1 98.94 77 GLU B N 1
ATOM 1810 C CA . GLU B 1 77 ? -14.703 -3.143 2.254 1 98.94 77 GLU B CA 1
ATOM 1811 C C . GLU B 1 77 ? -15.414 -2.078 1.42 1 98.94 77 GLU B C 1
ATOM 1813 O O . GLU B 1 77 ? -14.984 -0.923 1.382 1 98.94 77 GLU B O 1
ATOM 1818 N N . LEU B 1 78 ? -16.5 -2.422 0.795 1 98.94 78 LEU B N 1
ATOM 1819 C CA . LEU B 1 78 ? -17.266 -1.428 0.043 1 98.94 78 LEU B CA 1
ATOM 1820 C C . LEU B 1 78 ? -17.906 -0.411 0.981 1 98.94 78 LEU B C 1
ATOM 1822 O O . LEU B 1 78 ? -17.984 0.776 0.656 1 98.94 78 LEU B O 1
ATOM 1826 N N . SER B 1 79 ? -18.375 -0.833 2.115 1 98.94 79 SER B N 1
ATOM 1827 C CA . SER B 1 79 ? -18.891 0.087 3.121 1 98.94 79 SER B CA 1
ATOM 1828 C C . SER B 1 79 ? -17.812 1.057 3.594 1 98.94 79 SER B C 1
ATOM 1830 O O . SER B 1 79 ? -18.094 2.238 3.814 1 98.94 79 SER B O 1
ATOM 1832 N N . THR B 1 80 ? -16.625 0.523 3.779 1 98.94 80 THR B N 1
ATOM 1833 C CA . THR B 1 80 ? -15.508 1.381 4.156 1 98.94 80 THR B CA 1
ATOM 1834 C C . THR B 1 80 ? -15.25 2.439 3.086 1 98.94 80 THR B C 1
ATOM 1836 O O . THR B 1 80 ? -15.062 3.617 3.402 1 98.94 80 THR B O 1
ATOM 1839 N N . ALA B 1 81 ? -15.273 2.021 1.787 1 98.94 81 ALA B N 1
ATOM 1840 C CA . ALA B 1 81 ? -15.086 2.963 0.686 1 98.94 81 ALA B CA 1
ATOM 1841 C C . ALA B 1 81 ? -16.141 4.059 0.716 1 98.94 81 ALA B C 1
ATOM 1843 O O . ALA B 1 81 ? -15.836 5.242 0.564 1 98.94 81 ALA B O 1
ATOM 1844 N N . VAL B 1 82 ? -17.359 3.682 0.955 1 98.81 82 VAL B N 1
ATOM 1845 C CA . VAL B 1 82 ? -18.469 4.625 0.995 1 98.81 82 VAL B CA 1
ATOM 1846 C C . VAL B 1 82 ? -18.297 5.574 2.18 1 98.81 82 VAL B C 1
ATOM 1848 O O . VAL B 1 82 ? -18.453 6.789 2.039 1 98.81 82 VAL B O 1
ATOM 1851 N N . THR B 1 83 ? -17.938 5.027 3.322 1 98.81 83 THR B N 1
ATOM 1852 C CA . THR B 1 83 ? -17.781 5.84 4.523 1 98.81 83 THR B CA 1
ATOM 1853 C C . THR B 1 83 ? -16.609 6.801 4.387 1 98.81 83 THR B C 1
ATOM 1855 O O . THR B 1 83 ? -16.688 7.953 4.816 1 98.81 83 THR B O 1
ATOM 1858 N N . LEU B 1 84 ? -15.539 6.348 3.822 1 98.81 84 LEU B N 1
ATOM 1859 C CA . LEU B 1 84 ? -14.406 7.23 3.555 1 98.81 84 LEU B CA 1
ATOM 1860 C C . LEU B 1 84 ? -14.805 8.344 2.596 1 98.81 84 LEU B C 1
ATOM 1862 O O . LEU B 1 84 ? -14.398 9.5 2.771 1 98.81 84 LEU B O 1
ATOM 1866 N N . THR B 1 85 ? -15.594 7.988 1.551 1 98.69 85 THR B N 1
ATOM 1867 C CA . THR B 1 85 ? -16.047 8.969 0.569 1 98.69 85 THR B CA 1
ATOM 1868 C C . THR B 1 85 ? -16.938 10.016 1.223 1 98.69 85 THR B C 1
ATOM 1870 O O . THR B 1 85 ? -16.688 11.219 1.098 1 98.69 85 THR B O 1
ATOM 1873 N N . VAL B 1 86 ? -17.938 9.602 1.946 1 98.38 86 VAL B N 1
ATOM 1874 C CA . VAL B 1 86 ? -18.859 10.508 2.615 1 98.38 86 VAL B CA 1
ATOM 1875 C C . VAL B 1 86 ? -18.125 11.297 3.693 1 98.38 86 VAL B C 1
ATOM 1877 O O . VAL B 1 86 ? -18.438 12.469 3.928 1 98.38 86 VAL B O 1
ATOM 1880 N N . GLY B 1 87 ? -17.109 10.656 4.289 1 97 87 GLY B N 1
ATOM 1881 C CA . GLY B 1 87 ? -16.328 11.281 5.34 1 97 87 GLY B CA 1
ATOM 1882 C C . GLY B 1 87 ? -15.531 12.484 4.859 1 97 87 GLY B C 1
ATOM 1883 O O . GLY B 1 87 ? -15.086 13.305 5.668 1 97 87 GLY B O 1
ATOM 1884 N N . ALA B 1 88 ? -15.344 12.562 3.561 1 95.81 88 ALA B N 1
ATOM 1885 C CA . ALA B 1 88 ? -14.68 13.742 3.016 1 95.81 88 ALA B CA 1
ATOM 1886 C C . ALA B 1 88 ? -15.5 15 3.279 1 95.81 88 ALA B C 1
ATOM 1888 O O . ALA B 1 88 ? -14.961 16.109 3.289 1 95.81 88 ALA B O 1
ATOM 1889 N N . PHE B 1 89 ? -16.781 14.828 3.641 1 95 89 PHE B N 1
ATOM 1890 C CA . PHE B 1 89 ? -17.672 15.977 3.748 1 95 89 PHE B CA 1
ATOM 1891 C C . PHE B 1 89 ? -18.297 16.047 5.137 1 95 89 PHE B C 1
ATOM 1893 O O . PHE B 1 89 ? -18.938 17.047 5.48 1 95 89 PHE B O 1
ATOM 1900 N N . HIS B 1 90 ? -18.172 15.031 5.883 1 94.25 90 HIS B N 1
ATOM 1901 C CA . HIS B 1 90 ? -18.75 14.969 7.223 1 94.25 90 HIS B CA 1
ATOM 1902 C C . HIS B 1 90 ? -17.719 14.469 8.242 1 94.25 90 HIS B C 1
ATOM 1904 O O . HIS B 1 90 ? -17.297 13.32 8.188 1 94.25 90 HIS B O 1
ATOM 1910 N N . ARG B 1 91 ? -17.453 15.211 9.211 1 91.69 91 ARG B N 1
ATOM 1911 C CA . ARG B 1 91 ? -16.359 14.953 10.148 1 91.69 91 ARG B CA 1
ATOM 1912 C C . ARG B 1 91 ? -16.594 13.656 10.914 1 91.69 91 ARG B C 1
ATOM 1914 O O . ARG B 1 91 ? -15.664 12.875 11.117 1 91.69 91 ARG B O 1
ATOM 1921 N N . GLY B 1 92 ? -17.812 13.469 11.398 1 93.56 92 GLY B N 1
ATOM 1922 C CA . GLY B 1 92 ? -18.109 12.25 12.133 1 93.56 92 GLY B CA 1
ATOM 1923 C C . GLY B 1 92 ? -17.969 11 11.297 1 93.56 92 GLY B C 1
ATOM 1924 O O . GLY B 1 92 ? -17.438 9.984 11.758 1 93.56 92 GLY B O 1
ATOM 1925 N N . VAL B 1 93 ? -18.406 11.062 10.109 1 97.5 93 VAL B N 1
ATOM 1926 C CA . VAL B 1 93 ? -18.344 9.93 9.195 1 97.5 93 VAL B CA 1
ATOM 1927 C C . VAL B 1 93 ? -16.891 9.68 8.797 1 97.5 93 VAL B C 1
ATOM 1929 O O . VAL B 1 93 ? -16.5 8.539 8.562 1 97.5 93 VAL B O 1
ATOM 1932 N N . SER B 1 94 ? -16.109 10.773 8.812 1 97.25 94 SER B N 1
ATOM 1933 C CA . SER B 1 94 ? -14.688 10.641 8.5 1 97.25 94 SER B CA 1
ATOM 1934 C C . SER B 1 94 ? -13.977 9.773 9.523 1 97.25 94 SER B C 1
ATOM 1936 O O . SER B 1 94 ? -13.133 8.953 9.172 1 97.25 94 SER B O 1
ATOM 1938 N N . VAL B 1 95 ? -14.328 9.961 10.766 1 98.06 95 VAL B N 1
ATOM 1939 C CA . VAL B 1 95 ? -13.727 9.172 11.836 1 98.06 95 VAL B CA 1
ATOM 1940 C C . VAL B 1 95 ? -14.086 7.695 11.648 1 98.06 95 VAL B C 1
ATOM 1942 O O . VAL B 1 95 ? -13.211 6.828 11.734 1 98.06 95 VAL B O 1
ATOM 1945 N N . LEU B 1 96 ? -15.328 7.469 11.336 1 98.69 96 LEU B N 1
ATOM 1946 C CA . LEU B 1 96 ? -15.789 6.098 11.172 1 98.69 96 LEU B CA 1
ATOM 1947 C C . LEU B 1 96 ? -15.086 5.422 10 1 98.69 96 LEU B C 1
ATOM 1949 O O . LEU B 1 96 ? -14.594 4.301 10.125 1 98.69 96 LEU B O 1
ATOM 1953 N N . GLY B 1 97 ? -15.016 6.07 8.852 1 98.75 97 GLY B N 1
ATOM 1954 C CA . GLY B 1 97 ? -14.367 5.512 7.68 1 98.75 97 GLY B CA 1
ATOM 1955 C C . GLY B 1 97 ? -12.891 5.219 7.895 1 98.75 97 GLY B C 1
ATOM 1956 O O . GLY B 1 97 ? -12.406 4.152 7.516 1 98.75 97 GLY B O 1
ATOM 1957 N N . ALA B 1 98 ? -12.258 6.145 8.5 1 98.69 98 ALA B N 1
ATOM 1958 C CA . ALA B 1 98 ? -10.836 5.957 8.766 1 98.69 98 ALA B CA 1
ATOM 1959 C C . ALA B 1 98 ? -10.609 4.824 9.766 1 98.69 98 ALA B C 1
ATOM 1961 O O . ALA B 1 98 ? -9.648 4.055 9.633 1 98.69 98 ALA B O 1
ATOM 1962 N N . ALA B 1 99 ? -11.469 4.699 10.766 1 98.88 99 ALA B N 1
ATOM 1963 C CA . ALA B 1 99 ? -11.367 3.617 11.742 1 98.88 99 ALA B CA 1
ATOM 1964 C C . ALA B 1 99 ? -11.586 2.26 11.078 1 98.88 99 ALA B C 1
ATOM 1966 O O . ALA B 1 99 ? -10.883 1.292 11.383 1 98.88 99 ALA B O 1
ATOM 1967 N N . MET B 1 100 ? -12.539 2.182 10.203 1 98.94 100 MET B N 1
ATOM 1968 C CA . MET B 1 100 ? -12.805 0.947 9.469 1 98.94 100 MET B CA 1
ATOM 1969 C C . MET B 1 100 ? -11.609 0.56 8.609 1 98.94 100 MET B C 1
ATOM 1971 O O . MET B 1 100 ? -11.242 -0.614 8.539 1 98.94 100 MET B O 1
ATOM 1975 N N . SER B 1 101 ? -11.047 1.567 7.969 1 98.94 101 SER B N 1
ATOM 1976 C CA . SER B 1 101 ? -9.852 1.335 7.164 1 98.94 101 SER B CA 1
ATOM 1977 C C . SER B 1 101 ? -8.703 0.818 8.023 1 98.94 101 SER B C 1
ATOM 1979 O O . SER B 1 101 ? -8.023 -0.137 7.641 1 98.94 101 SER B O 1
ATOM 1981 N N . CYS B 1 102 ? -8.516 1.393 9.172 1 98.88 102 CYS B N 1
ATOM 1982 C CA . CYS B 1 102 ? -7.477 0.938 10.094 1 98.88 102 CYS B CA 1
ATOM 1983 C C . CYS B 1 102 ? -7.723 -0.504 10.516 1 98.88 102 CYS B C 1
ATOM 1985 O O . CYS B 1 102 ? -6.797 -1.317 10.539 1 98.88 102 CYS B O 1
ATOM 1987 N N . ALA B 1 103 ? -8.93 -0.807 10.867 1 98.88 103 ALA B N 1
ATOM 1988 C CA . ALA B 1 103 ? -9.273 -2.158 11.305 1 98.88 103 ALA B CA 1
ATOM 1989 C C . ALA B 1 103 ? -8.984 -3.18 10.203 1 98.88 103 ALA B C 1
ATOM 1991 O O . ALA B 1 103 ? -8.422 -4.246 10.477 1 98.88 103 ALA B O 1
ATOM 1992 N N . THR B 1 104 ? -9.328 -2.842 8.984 1 98.81 104 THR B N 1
ATOM 1993 C CA . THR B 1 104 ? -9.109 -3.746 7.863 1 98.81 104 THR B CA 1
ATOM 1994 C C . THR B 1 104 ? -7.625 -4.062 7.707 1 98.81 104 THR B C 1
ATOM 1996 O O . THR B 1 104 ? -7.234 -5.234 7.648 1 98.81 104 THR B O 1
ATOM 1999 N N . TYR B 1 105 ? -6.812 -3.053 7.703 1 98.88 105 TYR B N 1
ATOM 2000 C CA . TYR B 1 105 ? -5.406 -3.293 7.391 1 98.88 105 TYR B CA 1
ATOM 2001 C C . TYR B 1 105 ? -4.664 -3.834 8.602 1 98.88 105 TYR B C 1
ATOM 2003 O O . TYR B 1 105 ? -3.66 -4.539 8.461 1 98.88 105 TYR B O 1
ATOM 2011 N N . ALA B 1 106 ? -5.176 -3.559 9.852 1 98.75 106 ALA B N 1
ATOM 2012 C CA . ALA B 1 106 ? -4.645 -4.254 11.023 1 98.75 106 ALA B CA 1
ATOM 2013 C C . ALA B 1 106 ? -4.898 -5.758 10.93 1 98.75 106 ALA B C 1
ATOM 2015 O O . ALA B 1 106 ? -4.004 -6.562 11.203 1 98.75 106 ALA B O 1
ATOM 2016 N N . ILE B 1 107 ? -6.055 -6.066 10.5 1 98.62 107 ILE B N 1
ATOM 2017 C CA . ILE B 1 107 ? -6.418 -7.473 10.359 1 98.62 107 ILE B CA 1
ATOM 2018 C C . ILE B 1 107 ? -5.59 -8.109 9.25 1 98.62 107 ILE B C 1
ATOM 2020 O O . ILE B 1 107 ? -5.055 -9.211 9.414 1 98.62 107 ILE B O 1
ATOM 2024 N N . THR B 1 108 ? -5.438 -7.461 8.07 1 98.62 108 THR B N 1
ATOM 2025 C CA . THR B 1 108 ? -4.707 -8.078 6.973 1 98.62 108 THR B CA 1
ATOM 2026 C C . THR B 1 108 ? -3.24 -8.273 7.34 1 98.62 108 THR B C 1
ATOM 2028 O O . THR B 1 108 ? -2.609 -9.242 6.898 1 98.62 108 THR B O 1
ATOM 2031 N N . LEU B 1 109 ? -2.736 -7.402 8.18 1 98.81 109 LEU B N 1
ATOM 2032 C CA . LEU B 1 109 ? -1.348 -7.555 8.602 1 98.81 109 LEU B CA 1
ATOM 2033 C C . LEU B 1 109 ? -1.174 -8.797 9.461 1 98.81 109 LEU B C 1
ATOM 2035 O O . LEU B 1 109 ? -0.083 -9.367 9.523 1 98.81 109 LEU B O 1
ATOM 2039 N N . THR B 1 110 ? -2.246 -9.25 10.148 1 98.75 110 THR B N 1
ATOM 2040 C CA . THR B 1 110 ? -2.141 -10.484 10.914 1 98.75 110 THR B CA 1
ATOM 2041 C C . THR B 1 110 ? -1.933 -11.68 9.992 1 98.75 110 THR B C 1
ATOM 2043 O O . THR B 1 110 ? -1.374 -12.703 10.398 1 98.75 110 THR B O 1
ATOM 2046 N N . PHE B 1 111 ? -2.459 -11.562 8.742 1 98.75 111 PHE B N 1
ATOM 2047 C CA . PHE B 1 111 ? -2.266 -12.648 7.781 1 98.75 111 PHE B CA 1
ATOM 2048 C C . PHE B 1 111 ? -0.783 -12.875 7.516 1 98.75 111 PHE B C 1
ATOM 2050 O O . PHE B 1 111 ? -0.378 -13.977 7.133 1 98.75 111 PHE B O 1
ATOM 2057 N N . PHE B 1 112 ? 0.054 -11.812 7.637 1 98.62 112 PHE B N 1
ATOM 2058 C CA . PHE B 1 112 ? 1.491 -11.922 7.418 1 98.62 112 PHE B CA 1
ATOM 2059 C C . PHE B 1 112 ? 2.105 -12.961 8.352 1 98.62 112 PHE B C 1
ATOM 2061 O O . PHE B 1 112 ? 3.08 -13.625 7.996 1 98.62 112 PHE B O 1
ATOM 2068 N N . VAL B 1 113 ? 1.475 -13.172 9.477 1 98.06 113 VAL B N 1
ATOM 2069 C CA . VAL B 1 113 ? 1.986 -14.086 10.5 1 98.06 113 VAL B CA 1
ATOM 2070 C C . VAL B 1 113 ? 1.291 -15.438 10.375 1 98.06 113 VAL B C 1
ATOM 2072 O O . VAL B 1 113 ? 1.915 -16.484 10.578 1 98.06 113 VAL B O 1
ATOM 2075 N N . THR B 1 114 ? 0.053 -15.453 9.906 1 98.5 114 THR B N 1
ATOM 2076 C CA . THR B 1 114 ? -0.762 -16.656 10.062 1 98.5 114 THR B CA 1
ATOM 2077 C C . THR B 1 114 ? -0.82 -17.438 8.75 1 98.5 114 THR B C 1
ATOM 2079 O O . THR B 1 114 ? -1.134 -18.625 8.75 1 98.5 114 THR B O 1
ATOM 2082 N N . THR B 1 115 ? -0.574 -16.781 7.648 1 98.38 115 THR B N 1
ATOM 2083 C CA . THR B 1 115 ? -0.794 -17.438 6.355 1 98.38 115 THR B CA 1
ATOM 2084 C C . THR B 1 115 ? 0.462 -18.172 5.895 1 98.38 115 THR B C 1
ATOM 2086 O O . THR B 1 115 ? 1.541 -17.578 5.82 1 98.38 115 THR B O 1
ATOM 2089 N N . PRO B 1 116 ? 0.377 -19.453 5.637 1 98.06 116 PRO B N 1
ATOM 2090 C CA . PRO B 1 116 ? 1.519 -20.141 5.035 1 98.06 116 PRO B CA 1
ATOM 2091 C C . PRO B 1 116 ? 1.939 -19.531 3.697 1 98.06 116 PRO B C 1
ATOM 2093 O O . PRO B 1 116 ? 1.097 -19.031 2.955 1 98.06 116 PRO B O 1
ATOM 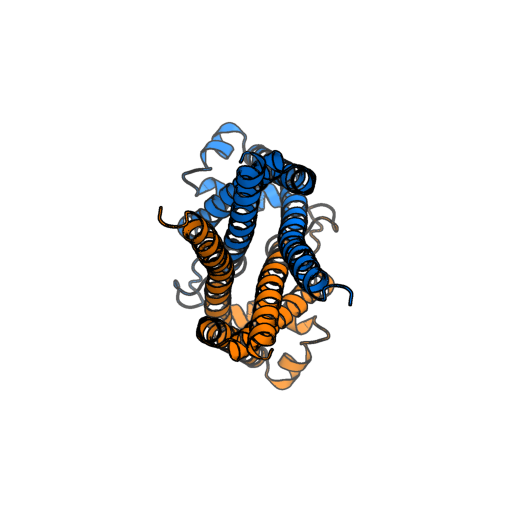2096 N N . GLY B 1 117 ? 3.203 -19.594 3.371 1 98 117 GLY B N 1
ATOM 2097 C CA . GLY B 1 117 ? 3.682 -19.156 2.07 1 98 117 GLY B CA 1
ATOM 2098 C C . GLY B 1 117 ? 4.234 -17.734 2.084 1 98 117 GLY B C 1
ATOM 2099 O O . GLY B 1 117 ? 4.758 -17.266 1.075 1 98 117 GLY B O 1
ATOM 2100 N N . VAL B 1 118 ? 4.152 -17.078 3.262 1 98.62 118 VAL B N 1
ATOM 2101 C CA . VAL B 1 118 ? 4.734 -15.742 3.381 1 98.62 118 VAL B CA 1
ATOM 2102 C C . VAL B 1 118 ? 6.254 -15.82 3.242 1 98.62 118 VAL B C 1
ATOM 2104 O O . VAL B 1 118 ? 6.852 -15.086 2.453 1 98.62 118 VAL B O 1
ATOM 2107 N N . ALA B 1 119 ? 6.828 -16.75 3.939 1 98.31 119 ALA B N 1
ATOM 2108 C CA . ALA B 1 119 ? 8.258 -17 3.783 1 98.31 119 ALA B CA 1
ATOM 2109 C C . ALA B 1 119 ? 8.555 -17.703 2.465 1 98.31 119 ALA B C 1
ATOM 2111 O O . ALA B 1 119 ? 7.801 -18.594 2.047 1 98.31 119 ALA B O 1
ATOM 2112 N N . GLU B 1 120 ? 9.617 -17.297 1.85 1 98.25 120 GLU B N 1
ATOM 2113 C CA . GLU B 1 120 ? 9.984 -17.875 0.564 1 98.25 120 GLU B CA 1
ATOM 2114 C C . GLU B 1 120 ? 11.164 -18.828 0.709 1 98.25 120 GLU B C 1
ATOM 2116 O O . GLU B 1 120 ? 12.32 -18.406 0.672 1 98.25 120 GLU B O 1
ATOM 2121 N N . PRO B 1 121 ? 10.938 -20.156 0.723 1 97.69 121 PRO B N 1
ATOM 2122 C CA . PRO B 1 121 ? 12.016 -21.125 0.972 1 97.69 121 PRO B CA 1
ATOM 2123 C C . PRO B 1 121 ? 13.094 -21.078 -0.107 1 97.69 121 PRO B C 1
ATOM 2125 O O . PRO B 1 121 ? 14.281 -21.266 0.192 1 97.69 121 PRO B O 1
ATOM 2128 N N . THR B 1 122 ? 12.719 -20.812 -1.366 1 97.38 122 THR B N 1
ATOM 2129 C CA . THR B 1 122 ? 13.688 -20.844 -2.455 1 97.38 122 THR B CA 1
ATOM 2130 C C . THR B 1 122 ? 14.648 -19.656 -2.365 1 97.38 122 THR B C 1
ATOM 2132 O O . THR B 1 122 ? 15.688 -19.641 -3.027 1 97.38 122 THR B O 1
ATOM 2135 N N . ALA B 1 123 ? 14.281 -18.703 -1.551 1 97.69 123 ALA B N 1
ATOM 2136 C CA . ALA B 1 123 ? 15.148 -17.562 -1.313 1 97.69 123 ALA B CA 1
ATOM 2137 C C . ALA B 1 123 ? 15.797 -17.641 0.066 1 97.69 123 ALA B C 1
ATOM 2139 O O . ALA B 1 123 ? 16.281 -16.625 0.588 1 97.69 123 ALA B O 1
ATOM 2140 N N . GLY B 1 124 ? 15.742 -18.75 0.765 1 96.56 124 GLY B N 1
ATOM 2141 C CA . GLY B 1 124 ? 16.406 -18.969 2.043 1 96.56 124 GLY B CA 1
ATOM 2142 C C . GLY B 1 124 ? 15.438 -19.031 3.211 1 96.56 124 GLY B C 1
ATOM 2143 O O . GLY B 1 124 ? 15.852 -19.281 4.348 1 96.56 124 GLY B O 1
ATOM 2144 N N . GLY B 1 125 ? 14.242 -18.859 2.949 1 96.44 125 GLY B N 1
ATOM 2145 C CA . GLY B 1 125 ? 13.273 -18.812 4.031 1 96.44 125 GLY B CA 1
ATOM 2146 C C . GLY B 1 125 ? 13.219 -17.469 4.738 1 96.44 125 GLY B C 1
ATOM 2147 O O . GLY B 1 125 ? 13.938 -16.547 4.371 1 96.44 125 GLY B O 1
ATOM 2148 N N . PHE B 1 126 ? 12.398 -17.375 5.707 1 96.31 126 PHE B N 1
ATOM 2149 C CA . PHE B 1 126 ? 12.281 -16.125 6.434 1 96.31 126 PHE B CA 1
ATOM 2150 C C . PHE B 1 126 ? 13.633 -15.688 6.988 1 96.31 126 PHE B C 1
ATOM 2152 O O . PHE B 1 126 ? 14.359 -16.5 7.562 1 96.31 126 PHE B O 1
ATOM 2159 N N . PRO B 1 127 ? 13.992 -14.312 6.582 1 97.56 127 PRO B N 1
ATOM 2160 C CA . PRO B 1 127 ? 13.133 -13.148 6.348 1 97.56 127 PRO B CA 1
ATOM 2161 C C . PRO B 1 127 ? 12.859 -12.898 4.867 1 97.56 127 PRO B C 1
ATOM 2163 O O . PRO B 1 127 ? 12.164 -11.945 4.516 1 97.56 127 PRO B O 1
ATOM 2166 N N . ALA B 1 128 ? 13.289 -13.781 3.996 1 98.62 128 ALA B N 1
ATOM 2167 C CA . ALA B 1 128 ? 12.859 -13.672 2.605 1 98.62 128 ALA B CA 1
ATOM 2168 C C . ALA B 1 128 ? 11.367 -13.984 2.471 1 98.62 128 ALA B C 1
ATOM 2170 O O . ALA B 1 128 ? 10.883 -14.984 3 1 98.62 128 ALA B O 1
ATOM 2171 N N . ILE B 1 129 ? 10.68 -13.078 1.746 1 98.69 129 ILE B N 1
ATOM 2172 C CA . ILE B 1 129 ? 9.234 -13.266 1.672 1 98.69 129 ILE B CA 1
ATOM 2173 C C . ILE B 1 129 ? 8.805 -13.375 0.211 1 98.69 129 ILE B C 1
ATOM 2175 O O . ILE B 1 129 ? 9.469 -12.852 -0.682 1 98.69 129 ILE B O 1
ATOM 2179 N N . SER B 1 130 ? 7.676 -14.094 -0.024 1 98.62 130 SER B N 1
ATOM 2180 C CA . SER B 1 130 ? 7.113 -14.289 -1.355 1 98.62 130 SER B CA 1
ATOM 2181 C C . SER B 1 130 ? 6.438 -13.023 -1.865 1 98.62 130 SER B C 1
ATOM 2183 O O . SER B 1 130 ? 6.035 -12.164 -1.073 1 98.62 130 SER B O 1
ATOM 2185 N N . ALA B 1 131 ? 6.336 -12.891 -3.146 1 97.5 131 ALA B N 1
ATOM 2186 C CA . ALA B 1 131 ? 5.703 -11.711 -3.738 1 97.5 131 ALA B CA 1
ATOM 2187 C C . ALA B 1 131 ? 4.184 -11.797 -3.627 1 97.5 131 ALA B C 1
ATOM 2189 O O . ALA B 1 131 ? 3.545 -10.906 -3.062 1 97.5 131 ALA B O 1
ATOM 2190 N N . PRO B 1 132 ? 3.594 -12.914 -4.066 1 96.69 132 PRO B N 1
ATOM 2191 C CA . PRO B 1 132 ? 2.131 -12.938 -4.141 1 96.69 132 PRO B CA 1
ATOM 2192 C C . PRO B 1 132 ? 1.467 -12.875 -2.768 1 96.69 132 PRO B C 1
ATOM 2194 O O . PRO B 1 132 ? 0.325 -12.43 -2.65 1 96.69 132 PRO B O 1
ATOM 2197 N N . ILE B 1 133 ? 2.197 -13.328 -1.697 1 98.19 133 ILE B N 1
ATOM 2198 C CA . ILE B 1 133 ? 1.582 -13.328 -0.375 1 98.19 133 ILE B CA 1
ATOM 2199 C C . ILE B 1 133 ? 2.328 -12.367 0.542 1 98.19 133 ILE B C 1
ATOM 2201 O O . ILE B 1 133 ? 1.769 -11.352 0.976 1 98.19 133 ILE B O 1
ATOM 2205 N N . GLY B 1 134 ? 3.652 -12.625 0.752 1 98.56 134 GLY B N 1
ATOM 2206 C CA . GLY B 1 134 ? 4.426 -11.859 1.72 1 98.56 134 GLY B CA 1
ATOM 2207 C C . GLY B 1 134 ? 4.523 -10.383 1.381 1 98.56 134 GLY B C 1
ATOM 2208 O O . GLY B 1 134 ? 4.18 -9.531 2.203 1 98.56 134 GLY B O 1
ATOM 2209 N N . GLN B 1 135 ? 4.98 -10.047 0.172 1 98.69 135 GLN B N 1
ATOM 2210 C CA . GLN B 1 135 ? 5.148 -8.648 -0.233 1 98.69 135 GLN B CA 1
ATOM 2211 C C . GLN B 1 135 ? 3.797 -7.969 -0.428 1 98.69 135 GLN B C 1
ATOM 2213 O O . GLN B 1 135 ? 3.645 -6.785 -0.119 1 98.69 135 GLN B O 1
ATOM 2218 N N . PHE B 1 136 ? 2.809 -8.773 -0.896 1 98.81 136 PHE B N 1
ATOM 2219 C CA . PHE B 1 136 ? 1.439 -8.289 -1.016 1 98.81 136 PHE B CA 1
ATOM 2220 C C . PHE B 1 136 ? 0.915 -7.812 0.335 1 98.81 136 PHE B C 1
ATOM 2222 O O . PHE B 1 136 ? 0.352 -6.719 0.439 1 98.81 136 PHE B O 1
ATOM 2229 N N . LEU B 1 137 ? 1.146 -8.531 1.41 1 98.88 137 LEU B N 1
ATOM 2230 C CA . LEU B 1 137 ? 0.646 -8.219 2.744 1 98.88 137 LEU B CA 1
ATOM 2231 C C . LEU B 1 137 ? 1.506 -7.145 3.404 1 98.88 137 LEU B C 1
ATOM 2233 O O . LEU B 1 137 ? 0.999 -6.32 4.172 1 98.88 137 LEU B O 1
ATOM 2237 N N . LEU B 1 138 ? 2.795 -7.137 3.111 1 98.81 138 LEU B N 1
ATOM 2238 C CA . LEU B 1 138 ? 3.686 -6.156 3.719 1 98.81 138 LEU B CA 1
ATOM 2239 C C . LEU B 1 138 ? 3.266 -4.738 3.346 1 98.81 138 LEU B C 1
ATOM 2241 O O . LEU B 1 138 ? 3.375 -3.818 4.16 1 98.81 138 LEU B O 1
ATOM 2245 N N . LYS B 1 139 ? 2.76 -4.602 2.121 1 98.88 139 LYS B N 1
ATOM 2246 C CA . LYS B 1 139 ? 2.33 -3.281 1.665 1 98.88 139 LYS B CA 1
ATOM 2247 C C . LYS B 1 139 ? 1.208 -2.734 2.545 1 98.88 139 LYS B C 1
ATOM 2249 O O . LYS B 1 139 ? 1.005 -1.521 2.615 1 98.88 139 LYS B O 1
ATOM 2254 N N . ASP B 1 140 ? 0.514 -3.625 3.238 1 98.88 140 ASP B N 1
ATOM 2255 C CA . ASP B 1 140 ? -0.598 -3.188 4.078 1 98.88 140 ASP B CA 1
ATOM 2256 C C . ASP B 1 140 ? -0.099 -2.393 5.281 1 98.88 140 ASP B C 1
ATOM 2258 O O . ASP B 1 140 ? -0.877 -1.701 5.941 1 98.88 140 ASP B O 1
ATOM 2262 N N . LEU B 1 141 ? 1.208 -2.482 5.543 1 98.88 141 LEU B N 1
ATOM 2263 C CA . LEU B 1 141 ? 1.782 -1.646 6.59 1 98.88 141 LEU B CA 1
ATOM 2264 C C . LEU B 1 141 ? 1.645 -0.168 6.246 1 98.88 141 LEU B C 1
ATOM 2266 O O . LEU B 1 141 ? 1.271 0.642 7.098 1 98.88 141 LEU B O 1
ATOM 2270 N N . VAL B 1 142 ? 1.922 0.164 5.004 1 98.94 142 VAL B N 1
ATOM 2271 C CA . VAL B 1 142 ? 1.809 1.552 4.566 1 98.94 142 VAL B CA 1
ATOM 2272 C C . VAL B 1 142 ? 0.336 1.941 4.461 1 98.94 142 VAL B C 1
ATOM 2274 O O . VAL B 1 142 ? -0.037 3.074 4.77 1 98.94 142 VAL B O 1
ATOM 2277 N N . LEU B 1 143 ? -0.516 0.994 4 1 98.94 143 LEU B N 1
ATOM 2278 C CA . LEU B 1 143 ? -1.943 1.285 3.924 1 98.94 143 LEU B CA 1
ATOM 2279 C C . LEU B 1 143 ? -2.52 1.549 5.312 1 98.94 143 LEU B C 1
ATOM 2281 O O . LEU B 1 143 ? -3.369 2.426 5.48 1 98.94 143 LEU B O 1
ATOM 2285 N N . LEU B 1 144 ? -1.995 0.815 6.289 1 98.88 144 LEU B N 1
ATOM 2286 C CA . LEU B 1 144 ? -2.406 1.068 7.668 1 98.88 144 LEU B CA 1
ATOM 2287 C C . LEU B 1 144 ? -1.914 2.432 8.141 1 98.88 144 LEU B C 1
ATOM 2289 O O . LEU B 1 144 ? -2.654 3.172 8.797 1 98.88 144 LEU B O 1
ATOM 2293 N N . ALA B 1 145 ? -0.704 2.74 7.844 1 98.69 145 ALA B N 1
ATOM 2294 C CA . ALA B 1 145 ? -0.163 4.043 8.227 1 98.69 145 ALA B CA 1
ATOM 2295 C C . ALA B 1 145 ? -0.981 5.176 7.613 1 98.69 145 ALA B C 1
ATOM 2297 O O . ALA B 1 145 ? -1.273 6.168 8.281 1 98.69 145 ALA B O 1
ATOM 2298 N N . ALA B 1 146 ? -1.344 5.008 6.344 1 98.56 146 ALA B N 1
ATOM 2299 C CA . ALA B 1 146 ? -2.186 5.992 5.668 1 98.56 146 ALA B CA 1
ATOM 2300 C C . ALA B 1 146 ? -3.545 6.109 6.355 1 98.56 146 ALA B C 1
ATOM 2302 O O . ALA B 1 146 ? -4.035 7.219 6.586 1 98.56 146 ALA B O 1
ATOM 2303 N N . SER B 1 147 ? -4.09 5.012 6.699 1 98.69 147 SER B N 1
ATOM 2304 C CA . SER B 1 147 ? -5.383 4.98 7.375 1 98.69 147 SER B CA 1
ATOM 2305 C C . SER B 1 147 ? -5.301 5.629 8.75 1 98.69 147 SER B C 1
ATOM 2307 O O . SER B 1 147 ? -6.199 6.383 9.141 1 98.69 147 SER B O 1
ATOM 2309 N N . ALA B 1 148 ? -4.277 5.359 9.453 1 98.06 148 ALA B N 1
ATOM 2310 C CA . ALA B 1 148 ? -4.078 5.934 10.781 1 98.06 148 ALA B CA 1
ATOM 2311 C C . ALA B 1 148 ? -3.885 7.445 10.703 1 98.06 148 ALA B C 1
ATOM 2313 O O . ALA B 1 148 ? -4.348 8.18 11.578 1 98.06 148 ALA B O 1
ATOM 2314 N N . SER B 1 149 ? -3.17 7.852 9.703 1 96.69 149 SER B N 1
ATOM 2315 C CA . SER B 1 149 ? -2.994 9.281 9.484 1 96.69 149 SER B CA 1
ATOM 2316 C C . SER B 1 149 ? -4.332 9.977 9.266 1 96.69 149 SER B C 1
ATOM 2318 O O . SER B 1 149 ? -4.59 11.039 9.844 1 96.69 149 SER B O 1
ATOM 2320 N N . LEU B 1 150 ? -5.176 9.336 8.492 1 96.56 150 LEU B N 1
ATOM 2321 C CA . LEU B 1 150 ? -6.504 9.891 8.25 1 96.56 150 LEU B CA 1
ATOM 2322 C C . LEU B 1 150 ? -7.324 9.914 9.531 1 96.56 150 LEU B C 1
ATOM 2324 O O . LEU B 1 150 ? -8.039 10.883 9.797 1 96.56 150 LEU B O 1
ATOM 2328 N N . LEU B 1 151 ? -7.207 8.883 10.258 1 97 151 LEU B N 1
ATOM 2329 C CA . LEU B 1 151 ? -7.969 8.781 11.5 1 97 151 LEU B CA 1
ATOM 2330 C C . LEU B 1 151 ? -7.551 9.875 12.484 1 97 151 LEU B C 1
ATOM 2332 O O . LEU B 1 151 ? -8.398 10.5 13.117 1 97 151 LEU B O 1
ATOM 2336 N N . ARG B 1 152 ? -6.324 10.07 12.586 1 94.81 152 ARG B N 1
ATOM 2337 C CA . ARG B 1 152 ? -5.812 11.094 13.492 1 94.81 152 ARG B CA 1
ATOM 2338 C C . ARG B 1 152 ? -6.336 12.477 13.109 1 94.81 152 ARG B C 1
ATOM 2340 O O . ARG B 1 152 ? -6.781 13.242 13.969 1 94.81 152 ARG B O 1
ATOM 2347 N N . THR B 1 153 ? -6.246 12.75 11.852 1 92.56 153 THR B N 1
ATOM 2348 C CA . THR B 1 153 ? -6.719 14.039 11.367 1 92.56 153 THR B CA 1
ATOM 2349 C C . THR B 1 153 ? -8.227 14.172 11.586 1 92.56 153 THR B C 1
ATOM 2351 O O . THR B 1 153 ? -8.703 15.242 11.977 1 92.56 153 THR B O 1
ATOM 2354 N N . ALA B 1 154 ? -8.922 13.125 11.312 1 94.31 154 ALA B N 1
ATOM 2355 C CA . ALA B 1 154 ? -10.375 13.141 11.492 1 94.31 154 ALA B CA 1
ATOM 2356 C C . ALA B 1 154 ? -10.742 13.383 12.953 1 94.31 154 ALA B C 1
ATOM 2358 O O . ALA B 1 154 ? -11.672 14.133 13.25 1 94.31 154 ALA B O 1
ATOM 2359 N N . LEU B 1 155 ? -10.031 12.75 13.82 1 95 155 LEU B N 1
ATOM 2360 C CA . LEU B 1 155 ? -10.297 12.898 15.25 1 95 155 LEU B CA 1
ATOM 2361 C C . LEU B 1 155 ? -9.992 14.328 15.703 1 95 155 LEU B C 1
ATOM 2363 O O . LEU B 1 155 ? -10.734 14.891 16.516 1 95 155 LEU B O 1
ATOM 2367 N N . ALA B 1 156 ? -8.945 14.875 15.219 1 91.38 156 ALA B N 1
ATOM 2368 C CA . ALA B 1 156 ? -8.586 16.25 15.57 1 91.38 156 ALA B CA 1
ATOM 2369 C C . ALA B 1 156 ? -9.656 17.234 15.117 1 91.38 156 ALA B C 1
ATOM 2371 O O . ALA B 1 156 ? -10.023 18.156 15.852 1 91.38 156 ALA B O 1
ATOM 2372 N N . ARG B 1 157 ? -10.109 17 13.969 1 90.62 157 ARG B N 1
ATOM 2373 C CA . ARG B 1 157 ? -11.148 17.875 13.43 1 90.62 157 ARG B CA 1
ATOM 2374 C C . ARG B 1 157 ? -12.453 17.719 14.195 1 90.62 157 ARG B C 1
ATOM 2376 O O . ARG B 1 157 ? -13.172 18.703 14.43 1 90.62 157 ARG B O 1
ATOM 2383 N N . TRP B 1 158 ? -12.711 16.5 14.453 1 89.06 158 TRP B N 1
ATOM 2384 C CA . TRP B 1 158 ? -13.93 16.219 15.211 1 89.06 158 TRP B CA 1
ATOM 2385 C C . TRP B 1 158 ? -13.891 16.891 16.578 1 89.06 158 TRP B C 1
ATOM 2387 O O . TRP B 1 158 ? -14.875 17.484 17.016 1 89.06 158 TRP B O 1
ATOM 2397 N N . GLN B 1 159 ? -12.82 16.906 17.297 1 88.5 159 GLN B N 1
ATOM 2398 C CA . GLN B 1 159 ? -12.648 17.516 18.609 1 88.5 159 GLN B CA 1
ATOM 2399 C C . GLN B 1 159 ? -12.68 19.047 18.516 1 88.5 159 GLN B C 1
ATOM 2401 O O . GLN B 1 159 ? -13.234 19.703 19.391 1 88.5 159 GLN B O 1
ATOM 2406 N N . ALA B 1 160 ? -12.125 19.531 17.469 1 88.25 160 ALA B N 1
ATOM 2407 C CA . ALA B 1 160 ? -12.102 20.984 17.297 1 88.25 160 ALA B CA 1
ATOM 2408 C C . ALA B 1 160 ? -13.508 21.531 17.078 1 88.25 160 ALA B C 1
ATOM 2410 O O . ALA B 1 160 ? -13.812 22.656 17.484 1 88.25 160 ALA B O 1
ATOM 2411 N N . ALA B 1 161 ? -14.312 20.766 16.578 1 87.06 161 ALA B N 1
ATOM 2412 C CA . ALA B 1 161 ? -15.672 21.203 16.297 1 87.06 161 ALA B CA 1
ATOM 2413 C C . ALA B 1 161 ? -16.547 21.141 17.547 1 87.06 161 ALA B C 1
ATOM 2415 O O . ALA B 1 161 ? -17.578 21.812 17.641 1 87.06 161 ALA B O 1
ATOM 2416 N N . ARG B 1 162 ? -16.141 20.422 18.453 1 86.44 162 ARG B N 1
ATOM 2417 C CA . ARG B 1 162 ? -16.906 20.281 19.688 1 86.44 162 ARG B CA 1
ATOM 2418 C C . ARG B 1 162 ? -16.422 21.25 20.75 1 86.44 162 ARG B C 1
ATOM 2420 O O . ARG B 1 162 ? -17.094 21.453 21.766 1 86.44 162 ARG B O 1
ATOM 2427 N N . SER B 1 163 ? -15.242 21.797 20.594 1 76.06 163 SER B N 1
ATOM 2428 C CA . SER B 1 163 ? -14.75 22.781 21.547 1 76.06 163 SER B CA 1
ATOM 2429 C C . SER B 1 163 ? -15.242 24.188 21.188 1 76.06 163 SER B C 1
ATOM 2431 O O . SER B 1 163 ? -16.359 24.562 21.531 1 76.06 163 SER B O 1
#

Sequence (326 aa):
MQPITSFAITRTSEAINNHEALLRWSLVVVFLWFGGMKFTGYEAHGIAPFIENSPFMAWLIDAFGVRGASAVIGVLELSTAVTLTVGAFHRGVSVLGAAMSCATYAITLTFFVTTPGVAEPTAGGFPAISAPIGQFLLKDLVLLAASASLLRTALARWQAARSMQPITSFAITRTSEAINNHEALLRWSLVVVFLWFGGMKFTGYEAHGIAPFIENSPFMAWLIDAFGVRGASAVIGVLELSTAVTLTVGAFHRGVSVLGAAMSCATYAITLTFFVTTPGVAEPTAGGFPAISAPIGQFLLKDLVLLAASASLLRTALARWQAARS

Radius of gyration: 21.1 Å; Cα contacts (8 Å, |Δi|>4): 447; chains: 2; bounding box: 44×71×58 Å

Foldseek 3Di:
DPPPPVVVVVVVVVVVLPVLVVLLVVLLVVLLVQLVCLQDPVVLVVCLLLQCQAPVRNVQCVVQNSSRSSNVVSVLSNVLSVLSVVCSPPLVSQLVSLVSQLVVLVRLLVSLVRGPQQFDVVVPTPVHGDVVRNVVSVVSVVSNVSSVVSNVVSVVVVVVVVD/DPDPPVVVVVVVVVVVLPVLVVLLVVLLVVLLVQLVCLQDPVVLVVCLLLQCQAPVRNVQCVVQNSSRSSNVVSVLSNVLSVLSVVCSPPLVSQLVSLVSQLVVLVRLLVSLVRGPQQFDVVVPTPVHGDVVRNVVSVVSVVSNVSSVVSNVVSVVVVVVVVD

Solvent-accessible surface area (backbone atoms only — not comparable to full-atom values): 15833 Å² total; per-residue (Å²): 135,76,77,75,65,64,61,60,57,53,52,53,55,54,54,57,53,47,39,54,45,41,38,49,52,32,47,30,52,48,25,41,52,57,16,56,42,18,72,31,71,59,41,13,63,66,46,37,60,48,34,65,43,27,94,85,42,29,64,39,39,76,73,48,34,54,61,42,30,23,37,54,51,14,51,52,30,37,50,30,20,50,29,41,58,55,15,76,78,33,49,72,42,20,32,51,12,20,48,47,43,28,52,50,28,54,52,48,43,48,37,59,75,44,26,86,60,20,48,21,64,92,58,71,21,73,90,33,56,23,61,68,48,25,51,45,34,52,51,30,48,37,53,25,26,46,20,46,36,47,26,51,52,23,47,53,52,42,52,60,73,72,106,134,78,77,74,65,63,61,62,58,53,52,54,55,54,52,57,53,47,42,54,46,41,38,49,53,32,47,30,52,50,26,42,52,55,15,56,42,19,74,31,71,58,42,13,64,67,45,37,61,48,34,65,44,26,95,86,44,29,65,40,38,75,74,46,34,56,60,42,30,23,38,55,52,14,51,53,30,36,49,29,20,50,29,41,57,53,15,76,79,32,51,72,42,19,33,51,13,20,48,47,44,28,52,52,28,56,53,48,45,49,37,59,76,45,26,86,62,19,48,20,65,92,59,71,21,74,90,33,54,22,61,67,48,25,50,46,33,51,53,30,48,37,53,25,26,47,20,45,38,46,25,52,53,23,48,53,51,43,50,62,71,68,106

Organism: Cupriavidus necator (strain ATCC 17699 / DSM 428 / KCTC 22496 / NCIMB 10442 / H16 / Stanier 337) (NCBI:txid381666)